Protein AF-A0A350LZV5-F1 (afdb_monomer_lite)

Foldseek 3Di:
DVVVVVVVVVCVVCVVVVPQFAKEFEAEPPDFFWFKDKQNHTDGTPRDIDTHHFDKIKIWTHDPQKDIFIDIDGGHDRHHHHYYYTYIGGDDDDPPPPPPPPDDDDPDDDDDDDDDDDDDDDDDDDDDDDDDDDDDDDDDDDDDDDDDDDDDDDPDDDDPPPPDDPPDDLVVLLVLLVVLLVLLVVLPFDPVLVVLSVVLVVLSVVCVVVVDSVSSVVSNVSSVVSNVVSVVVVVVVVVVVVVVVVVVVVD

Secondary structure (DSSP, 8-state):
-HHHHHHHHHHHHHGGGS--PEEEEEEEES-SSPEEEETTEEEEESSEEEEE-SEEEEEEEE-TTB--EEEEEEE-STT-EEEEEEE--B----------------------PPPPP-PPPP---------PPPPPPPPPPPPP-------------------PPP---HHHHHHHHHHHHHHHHHTT--HHHHHHHHHHHHHHHHHHHHT-HHHHHHHHHHHHHHHHHHHHHHHHHHHHHHHHHHHHHT-

pLDDT: mean 82.36, std 15.15, range [48.28, 98.44]

Sequence (251 aa):
MKMLVFLIKLIIFIIPFLSYAAELYVASYPVIEAKLYINDKPFSETPANFPIKPGKYKLRAEKEGWVSEEKEVVISEEGDCVFVNIPMMMVVYIPQIEKPESKKEAVVVFPIEPPIELSVPEEVEEVEIETEPIPKPEPKEEVPKKEKPELKLKEESKKEIVFEKPVVDISLLILRGEALIEKAEEAGANRYASKRINLAKKLLKKAKKKNSSELALRAIKEAELALDETKEKISRYSSRYIMGIVKTIGK

Radius of gyration: 30.53 Å; chains: 1; bounding box: 56×70×99 Å

Structure (mmCIF, N/CA/C/O backbone):
data_AF-A0A350LZV5-F1
#
_entry.id   AF-A0A350LZV5-F1
#
loop_
_atom_site.group_PDB
_atom_site.id
_atom_site.type_symbol
_atom_site.label_atom_id
_atom_site.label_alt_id
_atom_site.label_comp_id
_atom_site.label_asym_id
_atom_site.label_entity_id
_atom_site.label_seq_id
_atom_site.pdbx_PDB_ins_code
_atom_site.Cartn_x
_atom_site.Cartn_y
_atom_site.Cartn_z
_atom_site.occupancy
_atom_site.B_iso_or_equiv
_atom_site.auth_seq_id
_atom_site.auth_comp_id
_atom_site.auth_asym_id
_atom_site.auth_atom_id
_atom_site.pdbx_PDB_model_num
ATOM 1 N N . MET A 1 1 ? -29.698 20.617 31.252 1.00 79.25 1 MET A N 1
ATOM 2 C CA . MET A 1 1 ? -29.836 19.206 30.809 1.00 79.25 1 MET A CA 1
ATOM 3 C C . MET A 1 1 ? -30.194 19.049 29.326 1.00 79.25 1 MET A C 1
ATOM 5 O O . MET A 1 1 ? -29.475 18.342 28.638 1.00 79.25 1 MET A O 1
ATOM 9 N N . LYS A 1 2 ? -31.226 19.725 28.788 1.00 81.94 2 LYS A N 1
ATOM 10 C CA . LYS A 1 2 ? -31.645 19.587 27.370 1.00 81.94 2 LYS A CA 1
ATOM 11 C C . LYS A 1 2 ? -30.548 19.906 26.333 1.00 81.94 2 LYS A C 1
ATOM 13 O O . LYS A 1 2 ? -30.435 19.196 25.342 1.00 81.94 2 LYS A O 1
ATOM 18 N N . MET A 1 3 ? -29.706 20.911 26.592 1.00 86.19 3 MET A N 1
ATOM 19 C CA . MET A 1 3 ? -28.622 21.309 25.679 1.00 86.19 3 MET A CA 1
ATOM 20 C C . MET A 1 3 ? -27.501 20.251 25.577 1.00 86.19 3 MET A C 1
ATOM 22 O O . MET A 1 3 ? -27.000 19.993 24.491 1.00 86.19 3 MET A O 1
ATOM 26 N N . LEU A 1 4 ? -27.175 19.563 26.679 1.00 81.12 4 LEU A N 1
ATOM 27 C CA . LEU A 1 4 ? -26.172 18.486 26.698 1.00 81.12 4 LEU A CA 1
ATOM 28 C C . LEU A 1 4 ? -26.651 17.250 25.917 1.00 81.12 4 LEU A C 1
ATOM 30 O O . LEU A 1 4 ? -25.894 16.659 25.155 1.00 81.12 4 LEU A O 1
ATOM 34 N N . VAL A 1 5 ? -27.932 16.894 26.060 1.00 88.50 5 VAL A N 1
ATOM 35 C CA . VAL A 1 5 ? -28.550 15.784 25.314 1.00 88.50 5 VAL A CA 1
ATOM 36 C C . VAL A 1 5 ? -28.583 16.080 23.813 1.00 88.50 5 VAL A C 1
ATOM 38 O O . VAL A 1 5 ? -28.379 15.175 23.007 1.00 88.50 5 VAL A O 1
ATOM 41 N N . PHE A 1 6 ? -28.800 17.339 23.426 1.00 92.25 6 PHE A N 1
ATOM 42 C CA . PHE A 1 6 ? -28.736 17.758 22.027 1.00 92.25 6 PHE A CA 1
ATOM 43 C C . PHE A 1 6 ? -27.313 17.648 21.466 1.00 92.25 6 PHE A C 1
ATOM 45 O O . PHE A 1 6 ? -27.131 17.101 20.384 1.00 92.25 6 PHE A O 1
ATOM 52 N N . LEU A 1 7 ? -26.303 18.075 22.230 1.00 88.06 7 LEU A N 1
ATOM 53 C CA . LEU A 1 7 ? -24.900 18.014 21.814 1.00 88.06 7 LEU A CA 1
ATOM 54 C C . LEU A 1 7 ? -24.410 16.566 21.631 1.00 88.06 7 LEU A C 1
ATOM 56 O O . LEU A 1 7 ? -23.761 16.253 20.639 1.00 88.06 7 LEU A O 1
ATOM 60 N N . ILE A 1 8 ? -24.791 15.659 22.537 1.00 89.31 8 ILE A N 1
ATOM 61 C CA . ILE A 1 8 ? -24.480 14.223 22.427 1.00 89.31 8 ILE A CA 1
ATOM 62 C C . ILE A 1 8 ? -25.172 13.602 21.205 1.00 89.31 8 ILE A C 1
ATOM 64 O O . ILE A 1 8 ? -24.545 12.846 20.466 1.00 89.31 8 ILE A O 1
ATOM 68 N N . LYS A 1 9 ? -26.441 13.946 20.942 1.00 85.81 9 LYS A N 1
ATOM 69 C CA . LYS A 1 9 ? -27.153 13.484 19.739 1.00 85.81 9 LYS A CA 1
ATOM 70 C C . LYS A 1 9 ? -26.526 14.020 18.453 1.00 85.81 9 LYS A C 1
ATOM 72 O O . LYS A 1 9 ? -26.449 13.276 17.485 1.00 85.81 9 LYS A O 1
ATOM 77 N N . LEU A 1 10 ? -26.048 15.264 18.454 1.00 87.44 10 LEU A N 1
ATOM 78 C CA . LEU A 1 10 ? -25.358 15.866 17.315 1.00 87.44 10 LEU A CA 1
ATOM 79 C C . LEU A 1 10 ? -24.038 15.138 17.026 1.00 87.44 10 LEU A C 1
ATOM 81 O O . LEU A 1 10 ? -23.774 14.780 15.886 1.00 87.44 10 LEU A O 1
ATOM 85 N N . ILE A 1 11 ? -23.250 14.840 18.061 1.00 81.81 11 ILE A N 1
ATOM 86 C CA . ILE A 1 11 ? -21.990 14.100 17.919 1.00 81.81 11 ILE A CA 1
ATOM 87 C C . ILE A 1 11 ? -22.247 12.676 17.404 1.00 81.81 11 ILE A C 1
ATOM 89 O O . ILE A 1 11 ? -21.621 12.268 16.434 1.00 81.81 11 ILE A O 1
ATOM 93 N N . ILE A 1 12 ? -23.214 11.942 17.969 1.00 82.50 12 ILE A N 1
ATOM 94 C CA . ILE A 1 12 ? -23.585 10.592 17.496 1.00 82.50 12 ILE A CA 1
ATOM 95 C C . ILE A 1 12 ? -24.088 10.614 16.043 1.00 82.50 12 ILE A C 1
ATOM 97 O O . ILE A 1 12 ? -23.859 9.661 15.306 1.00 82.50 12 ILE A O 1
ATOM 101 N N . PHE A 1 13 ? -24.735 11.700 15.615 1.00 78.94 13 PHE A N 1
ATOM 102 C CA . PHE A 1 13 ? -25.208 11.873 14.241 1.00 78.94 13 PHE A CA 1
ATOM 103 C C . PHE A 1 13 ? -24.081 12.224 13.253 1.00 78.94 13 PHE A C 1
ATOM 105 O O . PHE A 1 13 ? -24.164 11.861 12.084 1.00 78.94 13 PHE A O 1
ATOM 112 N N . ILE A 1 14 ? -23.012 12.885 13.714 1.00 71.69 14 ILE A N 1
ATOM 113 C CA . ILE A 1 14 ? -21.858 13.270 12.884 1.00 71.69 14 ILE A CA 1
ATOM 114 C C . ILE A 1 14 ? -20.792 12.158 12.820 1.00 71.69 14 ILE A C 1
ATOM 116 O O . ILE A 1 14 ? -20.141 12.003 11.791 1.00 71.69 14 ILE A O 1
ATOM 120 N N . ILE A 1 15 ? -20.633 11.337 13.868 1.00 66.50 15 ILE A N 1
ATOM 121 C CA . ILE A 1 15 ? -19.659 10.226 13.914 1.00 66.50 15 ILE A CA 1
ATOM 122 C C . ILE A 1 15 ? -19.736 9.256 12.712 1.00 66.50 15 ILE A C 1
ATOM 124 O O . ILE A 1 15 ? -18.674 8.931 12.191 1.00 66.50 15 ILE A O 1
ATOM 128 N N . PRO A 1 16 ? -20.904 8.811 12.201 1.00 57.53 16 PRO A N 1
ATOM 129 C CA . PRO A 1 16 ? -20.942 7.924 11.031 1.00 57.53 16 PRO A CA 1
ATOM 130 C C . PRO A 1 16 ? -20.509 8.610 9.723 1.00 57.53 16 PRO A C 1
ATOM 132 O O . PRO A 1 16 ? -20.242 7.931 8.735 1.00 57.53 16 PRO A O 1
ATOM 135 N N . PHE A 1 17 ? -20.421 9.946 9.707 1.00 54.78 17 PHE A N 1
ATOM 136 C CA . PHE A 1 17 ? -19.867 10.718 8.593 1.00 54.78 17 PHE A CA 1
ATOM 137 C C . PHE A 1 17 ? -18.341 10.872 8.660 1.00 54.78 17 PHE A C 1
ATOM 139 O O . PHE A 1 17 ? -17.733 11.212 7.644 1.00 54.78 17 PHE A O 1
ATOM 146 N N . LEU A 1 18 ? -17.702 10.532 9.790 1.00 57.94 18 LEU A N 1
ATOM 147 C CA . LEU A 1 18 ? -16.283 10.153 9.827 1.00 57.94 18 LEU A CA 1
ATOM 148 C C . LEU A 1 18 ? -16.157 8.739 9.226 1.00 57.94 18 LEU A C 1
ATOM 150 O O . LEU A 1 18 ? -15.865 7.756 9.898 1.00 57.94 18 LEU A O 1
ATOM 154 N N . SER A 1 19 ? -16.503 8.644 7.944 1.00 59.19 19 SER A N 1
ATOM 155 C CA . SER A 1 19 ? -16.588 7.409 7.177 1.00 59.19 19 SER A CA 1
ATOM 156 C C . SER A 1 19 ? -15.191 6.798 7.074 1.00 59.19 19 SER A C 1
ATOM 158 O O . SER A 1 19 ? -14.264 7.438 6.576 1.00 59.19 19 SER A O 1
ATOM 160 N N . TYR A 1 20 ? -15.051 5.571 7.574 1.00 70.69 20 TYR A N 1
ATOM 161 C CA . TYR A 1 20 ? -13.831 4.776 7.509 1.00 70.69 20 TYR A CA 1
ATOM 162 C C . TYR A 1 20 ? -13.551 4.400 6.050 1.00 70.69 20 TYR A C 1
ATOM 164 O O . TYR A 1 20 ? -13.987 3.371 5.541 1.00 70.69 20 TYR A O 1
ATOM 172 N N . ALA A 1 21 ? -12.854 5.273 5.333 1.00 84.19 21 ALA A N 1
ATOM 173 C CA . ALA A 1 21 ? -12.377 4.953 4.001 1.00 84.19 21 ALA A CA 1
ATOM 174 C C . ALA A 1 21 ? -11.255 3.905 4.083 1.00 84.19 21 ALA A C 1
ATOM 176 O O . ALA A 1 21 ? -10.433 3.927 5.000 1.00 84.19 21 ALA A O 1
ATOM 177 N N . ALA A 1 22 ? -11.224 2.987 3.122 1.00 92.06 22 ALA A N 1
ATOM 178 C CA . ALA A 1 22 ? -10.029 2.212 2.824 1.00 92.06 22 ALA A CA 1
ATOM 179 C C . ALA A 1 22 ? -8.977 3.135 2.184 1.00 92.06 22 ALA A C 1
ATOM 181 O O . ALA A 1 22 ? -9.327 4.130 1.553 1.00 92.06 22 ALA A O 1
ATOM 182 N N . GLU A 1 23 ? -7.697 2.815 2.314 1.00 93.38 23 GLU A N 1
ATOM 183 C CA . GLU A 1 23 ? -6.608 3.495 1.612 1.00 93.38 23 GLU A CA 1
ATOM 184 C C . GLU A 1 23 ? -6.219 2.678 0.379 1.00 93.38 23 GLU A C 1
ATOM 186 O O . GLU A 1 23 ? -5.844 1.508 0.489 1.00 93.38 23 GLU A O 1
ATOM 191 N N . LEU A 1 24 ? -6.290 3.286 -0.805 1.00 96.19 24 LEU A N 1
ATOM 192 C CA . LEU A 1 24 ? -5.844 2.666 -2.049 1.00 96.19 24 LEU A CA 1
ATOM 193 C C . LEU A 1 24 ? -4.552 3.332 -2.517 1.00 96.19 24 LEU A C 1
ATOM 195 O O . LEU A 1 24 ? -4.529 4.519 -2.839 1.00 96.19 24 LEU A O 1
ATOM 199 N N . TYR A 1 25 ? -3.490 2.535 -2.591 1.00 96.75 25 TYR A N 1
ATOM 200 C CA . TYR A 1 25 ? -2.212 2.934 -3.160 1.00 96.75 25 TYR A CA 1
ATOM 201 C C . TYR A 1 25 ? -2.053 2.324 -4.550 1.00 96.75 25 TYR A C 1
ATOM 203 O O . TYR A 1 25 ? -2.041 1.098 -4.697 1.00 96.75 25 TYR A O 1
ATOM 211 N N . VAL A 1 26 ? -1.893 3.166 -5.567 1.00 97.56 26 VAL A N 1
ATOM 212 C CA . VAL A 1 26 ? -1.726 2.748 -6.962 1.00 97.56 26 VAL A CA 1
ATOM 213 C C . VAL A 1 26 ? -0.364 3.191 -7.474 1.00 97.56 26 VAL A C 1
ATOM 215 O O . VAL A 1 26 ? -0.022 4.370 -7.422 1.00 97.56 26 VAL A O 1
ATOM 218 N N . ALA A 1 27 ? 0.395 2.246 -8.017 1.00 96.81 27 ALA A N 1
ATOM 219 C CA . ALA A 1 27 ? 1.641 2.499 -8.726 1.00 96.81 27 ALA A CA 1
ATOM 220 C C . ALA A 1 27 ? 1.600 1.882 -10.124 1.00 96.81 27 ALA A C 1
ATOM 222 O O . ALA A 1 27 ? 0.893 0.901 -10.367 1.00 96.81 27 ALA A O 1
ATOM 223 N N . SER A 1 28 ? 2.392 2.449 -11.027 1.00 96.25 28 SER A N 1
ATOM 224 C CA . SER A 1 28 ? 2.695 1.870 -12.333 1.00 96.25 28 SER A CA 1
ATOM 225 C C . SER A 1 28 ? 4.151 1.415 -12.370 1.00 96.25 28 SER A C 1
ATOM 227 O O . SER A 1 28 ? 5.011 1.992 -11.706 1.00 96.25 28 SER A O 1
ATOM 229 N N . TYR A 1 29 ? 4.434 0.363 -13.135 1.00 91.44 29 TYR A N 1
ATOM 230 C CA . TYR A 1 29 ? 5.795 -0.134 -13.334 1.00 91.44 29 TYR A CA 1
ATOM 231 C C . TYR A 1 29 ? 6.008 -0.512 -14.802 1.00 91.44 29 TYR A C 1
ATOM 233 O O . TYR A 1 29 ? 5.150 -1.197 -15.353 1.00 91.44 29 TYR A O 1
ATOM 241 N N . PRO A 1 30 ? 7.128 -0.129 -15.440 1.00 91.06 30 PRO A N 1
ATOM 242 C CA . PRO A 1 30 ? 8.297 0.566 -14.883 1.00 91.06 30 PRO A CA 1
ATOM 243 C C . PRO A 1 30 ? 8.151 2.095 -14.809 1.00 91.06 30 PRO A C 1
ATOM 245 O O . PRO A 1 30 ? 9.119 2.791 -14.518 1.00 91.06 30 PRO A O 1
ATOM 248 N N . VAL A 1 31 ? 6.967 2.631 -15.100 1.00 84.56 31 VAL A N 1
ATOM 249 C CA . VAL A 1 31 ? 6.790 4.065 -15.321 1.00 84.56 31 VAL A CA 1
ATOM 250 C C . VAL A 1 31 ? 6.317 4.808 -14.077 1.00 84.56 31 VAL A C 1
ATOM 252 O O . VAL A 1 31 ? 5.425 4.336 -13.382 1.00 84.56 31 VAL A O 1
ATOM 255 N N . ILE A 1 32 ? 6.849 6.007 -13.852 1.00 84.31 32 ILE A N 1
ATOM 256 C CA . ILE A 1 32 ? 6.350 6.999 -12.887 1.00 84.31 32 ILE A CA 1
ATOM 257 C C . ILE A 1 32 ? 5.563 8.060 -13.680 1.00 84.31 32 ILE A C 1
ATOM 259 O O . ILE A 1 32 ? 5.845 8.243 -14.865 1.00 84.31 32 ILE A O 1
ATOM 263 N N . GLU A 1 33 ? 4.586 8.739 -13.078 1.00 95.38 33 GLU A N 1
ATOM 264 C CA . GLU A 1 33 ? 3.779 9.814 -13.688 1.00 95.38 33 GLU A CA 1
ATOM 265 C C . GLU A 1 33 ? 2.921 9.330 -14.871 1.00 95.38 33 GLU A C 1
ATOM 267 O O . GLU A 1 33 ? 2.958 9.890 -15.970 1.00 95.38 33 GLU A O 1
ATOM 272 N N . ALA A 1 34 ? 2.204 8.216 -14.699 1.00 97.38 34 ALA A N 1
ATOM 273 C CA . ALA A 1 34 ? 1.161 7.801 -15.638 1.00 97.38 34 ALA A CA 1
ATOM 274 C C . ALA A 1 34 ? -0.186 8.393 -15.201 1.00 97.38 34 ALA A C 1
ATOM 276 O O . ALA A 1 34 ? -0.500 8.394 -14.009 1.00 97.38 34 ALA A O 1
ATOM 277 N N . LYS A 1 35 ? -1.001 8.859 -16.152 1.00 98.38 35 LYS A N 1
ATOM 278 C CA . LYS A 1 35 ? -2.354 9.367 -15.888 1.00 98.38 35 LYS A CA 1
ATOM 279 C C . LYS A 1 35 ? -3.226 8.220 -15.386 1.00 98.38 35 LYS A C 1
ATOM 281 O O . LYS A 1 35 ? -3.393 7.216 -16.075 1.00 98.38 35 LYS A O 1
ATOM 286 N N . LEU A 1 36 ? -3.769 8.371 -14.185 1.00 98.25 36 LEU A N 1
ATOM 287 C CA . LEU A 1 36 ? -4.612 7.397 -13.508 1.00 98.25 36 LEU A CA 1
ATOM 288 C C . LEU A 1 36 ? -6.086 7.774 -13.661 1.00 98.25 36 LEU A C 1
ATOM 290 O O . LEU A 1 36 ? -6.511 8.879 -13.313 1.00 98.25 36 LEU A O 1
ATOM 294 N N . TYR A 1 37 ? -6.874 6.806 -14.111 1.00 98.38 37 TYR A N 1
ATOM 295 C CA . TYR A 1 37 ? -8.321 6.890 -14.231 1.00 98.38 37 TYR A CA 1
ATOM 296 C C . TYR A 1 37 ? -8.977 5.870 -13.301 1.00 98.38 37 TYR A C 1
ATOM 298 O O . TYR A 1 37 ? -8.520 4.730 -13.190 1.00 98.38 37 TYR A O 1
ATOM 306 N N . ILE A 1 38 ? -10.076 6.268 -12.659 1.00 98.12 38 ILE A N 1
ATOM 307 C CA . ILE A 1 38 ? -10.890 5.409 -11.791 1.00 98.12 38 ILE A CA 1
ATOM 308 C C . ILE A 1 38 ? -12.315 5.420 -12.322 1.00 98.12 38 ILE A C 1
ATOM 310 O O . ILE A 1 38 ? -12.951 6.472 -12.381 1.00 98.12 38 ILE A O 1
ATOM 314 N N . ASN A 1 39 ? -12.828 4.248 -12.694 1.00 98.00 39 ASN A N 1
ATOM 315 C CA . ASN A 1 39 ? -14.137 4.095 -13.330 1.00 98.00 39 ASN A CA 1
ATOM 316 C C . ASN A 1 39 ? -14.287 5.045 -14.533 1.00 98.00 39 ASN A C 1
ATOM 318 O O . ASN A 1 39 ? -15.247 5.811 -14.618 1.00 98.00 39 ASN A O 1
ATOM 322 N N . ASP A 1 40 ? -13.274 5.030 -15.408 1.00 97.94 40 ASP A N 1
ATOM 323 C CA . ASP A 1 40 ? -13.159 5.843 -16.628 1.00 97.94 40 ASP A CA 1
ATOM 324 C C . ASP A 1 40 ? -13.117 7.371 -16.409 1.00 97.94 40 ASP A C 1
ATOM 326 O O . ASP A 1 40 ? -13.124 8.134 -17.374 1.00 97.94 40 ASP A O 1
ATOM 330 N N . LYS A 1 41 ? -13.024 7.843 -15.158 1.00 97.94 41 LYS A N 1
ATOM 331 C CA . LYS A 1 41 ? -12.857 9.266 -14.832 1.00 97.94 41 LYS A CA 1
ATOM 332 C C . LYS A 1 41 ? -11.395 9.586 -14.527 1.00 97.94 41 LYS A C 1
ATOM 334 O O . LYS A 1 41 ? -10.789 8.841 -13.754 1.00 97.94 41 LYS A O 1
ATOM 339 N N . PRO A 1 42 ? -10.834 10.679 -15.077 1.00 97.88 42 PRO A N 1
ATOM 340 C CA . PRO A 1 42 ? -9.482 11.107 -14.734 1.00 97.88 42 PRO A CA 1
ATOM 341 C C . PRO A 1 42 ? -9.417 11.443 -13.241 1.00 97.88 42 PRO A C 1
ATOM 343 O O . PRO A 1 42 ? -10.325 12.088 -12.714 1.00 97.88 42 PRO A O 1
ATOM 346 N N . PHE A 1 43 ? -8.372 10.973 -12.562 1.00 97.12 43 PHE A N 1
ATOM 347 C CA . PHE A 1 43 ? -8.230 11.129 -11.116 1.00 97.12 43 PHE A CA 1
ATOM 348 C C . PHE A 1 43 ? -6.930 11.842 -10.727 1.00 97.12 43 PHE A C 1
ATOM 350 O O . PHE A 1 43 ? -6.984 12.939 -10.178 1.00 97.12 43 PHE A O 1
ATOM 357 N N . SER A 1 44 ? -5.771 11.238 -11.000 1.00 97.62 44 SER A N 1
ATOM 358 C CA . SER A 1 44 ? -4.453 11.780 -10.631 1.00 97.62 44 SER A CA 1
ATOM 359 C C . SER A 1 44 ? -3.353 11.177 -11.507 1.00 97.62 44 SER A C 1
ATOM 361 O O . SER A 1 44 ? -3.649 10.541 -12.512 1.00 97.62 44 SER A O 1
ATOM 363 N N . GLU A 1 45 ? -2.088 11.333 -11.125 1.00 98.06 45 GLU A N 1
ATOM 364 C CA . GLU A 1 45 ? -0.957 10.619 -11.725 1.00 98.06 45 GLU A CA 1
ATOM 365 C C . GLU A 1 45 ? -0.383 9.591 -10.738 1.00 98.06 45 GLU A C 1
ATOM 367 O O . GLU A 1 45 ? -0.586 9.712 -9.528 1.00 98.06 45 GLU A O 1
ATOM 372 N N . THR A 1 46 ? 0.287 8.550 -11.235 1.00 97.00 46 THR A N 1
ATOM 373 C CA . THR A 1 46 ? 0.959 7.536 -10.407 1.00 97.00 46 THR A CA 1
ATOM 374 C C . THR A 1 46 ? 2.367 7.984 -9.971 1.00 97.00 46 THR A C 1
ATOM 376 O O . THR A 1 46 ? 3.075 8.615 -10.751 1.00 97.00 46 THR A O 1
ATOM 379 N N . PRO A 1 47 ? 2.852 7.595 -8.775 1.00 97.56 47 PRO A N 1
ATOM 380 C CA . PRO A 1 47 ? 2.136 6.875 -7.726 1.00 97.56 47 PRO A CA 1
ATOM 381 C C . PRO A 1 47 ? 1.099 7.761 -7.021 1.00 97.56 47 PRO A C 1
ATOM 383 O O . PRO A 1 47 ? 1.357 8.924 -6.728 1.00 97.56 47 PRO A O 1
ATOM 386 N N . ALA A 1 48 ? -0.056 7.181 -6.695 1.00 96.19 48 ALA A N 1
ATOM 387 C CA . ALA A 1 48 ? -1.157 7.866 -6.023 1.00 96.19 48 ALA A CA 1
ATOM 388 C C . ALA A 1 48 ? -1.577 7.118 -4.754 1.00 96.19 48 ALA A C 1
ATOM 390 O O . ALA A 1 48 ? -1.632 5.888 -4.747 1.00 96.19 48 ALA A O 1
ATOM 391 N N . ASN A 1 49 ? -1.917 7.862 -3.699 1.00 95.56 49 ASN A N 1
ATOM 392 C CA . ASN A 1 49 ? -2.511 7.332 -2.473 1.00 95.56 49 ASN A CA 1
ATOM 393 C C . ASN A 1 49 ? -3.740 8.162 -2.102 1.00 95.56 49 ASN A C 1
ATOM 395 O O . ASN A 1 49 ? -3.634 9.385 -1.992 1.00 95.56 49 ASN A O 1
ATOM 399 N N . PHE A 1 50 ? -4.893 7.522 -1.918 1.00 94.25 50 PHE A N 1
ATOM 400 C CA . PHE A 1 50 ? -6.128 8.226 -1.587 1.00 94.25 50 PHE A CA 1
ATOM 401 C C . PHE A 1 50 ? -7.138 7.341 -0.840 1.00 94.25 50 PHE A C 1
ATOM 403 O O . PHE A 1 50 ? -7.174 6.121 -1.036 1.00 94.25 50 PHE A O 1
ATOM 410 N N . PRO A 1 51 ? -7.987 7.953 0.009 1.00 94.06 51 PRO A N 1
ATOM 411 C CA . PRO A 1 51 ? -9.083 7.261 0.668 1.00 94.06 51 PRO A CA 1
ATOM 412 C C . PRO A 1 51 ? -10.197 6.914 -0.330 1.00 94.06 51 PRO A C 1
ATOM 414 O O . PRO A 1 51 ? -10.602 7.743 -1.147 1.00 94.06 51 PRO A O 1
ATOM 417 N N . ILE A 1 52 ? -10.738 5.703 -0.242 1.00 94.94 52 ILE A N 1
ATOM 418 C CA . ILE A 1 52 ? -11.790 5.189 -1.117 1.00 94.94 52 ILE A CA 1
ATOM 419 C C . ILE A 1 52 ? -12.770 4.309 -0.329 1.00 94.94 52 ILE A C 1
ATOM 421 O O . ILE A 1 52 ? -12.406 3.642 0.637 1.00 94.94 52 ILE A O 1
ATOM 425 N N . LYS A 1 53 ? -14.049 4.311 -0.709 1.00 94.25 53 LYS A N 1
ATOM 426 C CA . LYS A 1 53 ? -15.055 3.454 -0.061 1.00 94.25 53 LYS A CA 1
ATOM 427 C C . LYS A 1 53 ? -14.910 1.998 -0.524 1.00 94.25 53 LYS A C 1
ATOM 429 O O . LYS A 1 53 ? -14.507 1.790 -1.671 1.00 94.25 53 LYS A O 1
ATOM 434 N N . PRO A 1 54 ? -15.299 0.999 0.287 1.00 95.50 54 PRO A N 1
ATOM 435 C CA . PRO A 1 54 ? -15.409 -0.381 -0.178 1.00 95.50 54 PRO A CA 1
ATOM 436 C C . PRO A 1 54 ? -16.276 -0.485 -1.439 1.00 95.50 54 PRO A C 1
ATOM 438 O O . PRO A 1 54 ? -17.282 0.216 -1.579 1.00 95.50 54 PRO A O 1
ATOM 441 N N . GLY A 1 55 ? -15.869 -1.326 -2.385 1.00 96.81 55 GLY A N 1
ATOM 442 C CA . GLY A 1 55 ? -16.501 -1.416 -3.697 1.00 96.81 55 GLY A CA 1
ATOM 443 C C . GLY A 1 55 ? -15.609 -2.037 -4.769 1.00 96.81 55 GLY A C 1
ATOM 444 O O . GLY A 1 55 ? -14.467 -2.421 -4.517 1.00 96.81 55 GLY A O 1
ATOM 445 N N . LYS A 1 56 ? -16.153 -2.145 -5.984 1.00 98.12 56 LYS A N 1
ATOM 446 C CA . LYS A 1 56 ? -15.417 -2.580 -7.177 1.00 98.12 56 LYS A CA 1
ATOM 447 C C . LYS A 1 56 ? -15.012 -1.362 -7.995 1.00 98.12 56 LYS A C 1
ATOM 449 O O . LYS A 1 56 ? -15.856 -0.515 -8.283 1.00 98.12 56 LYS A O 1
ATOM 454 N N . TYR A 1 57 ? -13.746 -1.308 -8.384 1.00 98.06 57 TYR A N 1
ATOM 455 C CA . TYR A 1 57 ? -13.171 -0.198 -9.129 1.00 98.06 57 TYR A CA 1
ATOM 456 C C . TYR A 1 57 ? -12.420 -0.707 -10.347 1.00 98.06 57 TYR A C 1
ATOM 458 O O . TYR A 1 57 ? -11.675 -1.684 -10.270 1.00 98.06 57 TYR A O 1
ATOM 466 N N . LYS A 1 58 ? -12.600 -0.007 -11.463 1.00 98.44 58 LYS A N 1
ATOM 467 C CA . LYS A 1 58 ? -11.811 -0.174 -12.677 1.00 98.44 58 LYS A CA 1
ATOM 468 C C . LYS A 1 58 ? -10.726 0.899 -12.686 1.00 98.44 58 LYS A C 1
ATOM 470 O O . LYS A 1 58 ? -11.041 2.084 -12.776 1.00 98.44 58 LYS A O 1
ATOM 475 N N . LEU A 1 59 ? -9.469 0.494 -12.563 1.00 98.38 59 LEU A N 1
ATOM 476 C CA . LEU A 1 59 ? -8.313 1.381 -12.649 1.00 98.38 59 LEU A CA 1
ATOM 477 C C . LEU A 1 59 ? -7.740 1.314 -14.063 1.00 98.38 59 LEU A C 1
ATOM 479 O O . LEU A 1 59 ? -7.598 0.221 -14.603 1.00 98.38 59 LEU A O 1
ATOM 483 N N . ARG A 1 60 ? -7.385 2.456 -14.649 1.00 98.31 60 ARG A N 1
ATOM 484 C CA . ARG A 1 60 ? -6.685 2.520 -15.937 1.00 98.31 60 ARG A CA 1
ATOM 485 C C . ARG A 1 60 ? -5.506 3.475 -15.845 1.00 98.31 60 ARG A C 1
ATOM 487 O O . ARG A 1 60 ? -5.660 4.567 -15.305 1.00 98.31 60 ARG A O 1
ATOM 494 N N . ALA A 1 61 ? -4.349 3.058 -16.347 1.00 98.31 61 ALA A N 1
ATOM 495 C CA . ALA A 1 61 ? -3.153 3.890 -16.429 1.00 98.31 61 ALA A CA 1
ATOM 496 C C . ALA A 1 61 ? -2.811 4.180 -17.894 1.00 98.31 61 ALA A C 1
ATOM 498 O O . ALA A 1 61 ? -2.765 3.264 -18.716 1.00 98.31 61 ALA A O 1
ATOM 499 N N . GLU A 1 62 ? -2.551 5.446 -18.210 1.00 97.94 62 GLU A N 1
ATOM 500 C CA . GLU A 1 62 ? -2.193 5.903 -19.553 1.00 97.94 62 GLU A CA 1
ATOM 501 C C . GLU A 1 62 ? -0.931 6.768 -19.515 1.00 97.94 62 GLU A C 1
ATOM 503 O O . GLU A 1 62 ? -0.773 7.631 -18.649 1.00 97.94 62 GLU A O 1
ATOM 508 N N . LYS A 1 63 ? -0.032 6.567 -20.480 1.00 96.94 63 LYS A N 1
ATOM 509 C CA . LYS A 1 63 ? 1.113 7.450 -20.702 1.00 96.94 63 LYS A CA 1
ATOM 510 C C . LYS A 1 63 ? 1.550 7.395 -22.160 1.00 96.94 63 LYS A C 1
ATOM 512 O O . LYS A 1 63 ? 1.503 6.340 -22.785 1.00 96.94 63 LYS A O 1
ATOM 517 N N . GLU A 1 64 ? 1.992 8.527 -22.688 1.00 95.12 64 GLU A N 1
ATOM 518 C CA . GLU A 1 64 ? 2.487 8.634 -24.059 1.00 95.12 64 GLU A CA 1
ATOM 519 C C . GLU A 1 64 ? 3.695 7.716 -24.305 1.00 95.12 64 GLU A C 1
ATOM 521 O O . GLU A 1 64 ? 4.621 7.667 -23.497 1.00 95.12 64 GLU A O 1
ATOM 526 N N . GLY A 1 65 ? 3.669 6.969 -25.413 1.00 93.19 65 GLY A N 1
ATOM 527 C CA . GLY A 1 65 ? 4.682 5.955 -25.735 1.00 93.19 65 GLY A CA 1
ATOM 528 C C . GLY A 1 65 ? 4.504 4.617 -25.003 1.00 93.19 65 GLY A C 1
ATOM 529 O O . GLY A 1 65 ? 5.327 3.714 -25.169 1.00 93.19 65 GLY A O 1
ATOM 530 N N . TRP A 1 66 ? 3.435 4.456 -24.218 1.00 95.56 66 TRP A N 1
ATOM 531 C CA . TRP A 1 66 ? 3.114 3.228 -23.488 1.00 95.56 66 TRP A CA 1
ATOM 532 C C . TRP A 1 66 ? 1.724 2.711 -23.856 1.00 95.56 66 TRP A C 1
ATOM 534 O O . TRP A 1 66 ? 0.821 3.472 -24.197 1.00 95.56 66 TRP A O 1
ATOM 544 N N . VAL A 1 67 ? 1.553 1.395 -23.773 1.00 95.56 67 VAL A N 1
ATOM 545 C CA . VAL A 1 67 ? 0.253 0.739 -23.901 1.00 95.56 67 VAL A CA 1
ATOM 546 C C . VAL A 1 67 ? -0.574 1.070 -22.660 1.00 95.56 67 VAL A C 1
ATOM 548 O O . VAL A 1 67 ? -0.093 0.938 -21.533 1.00 95.56 67 VAL A O 1
ATOM 551 N N . SER A 1 68 ? -1.813 1.518 -22.868 1.00 96.94 68 SER A N 1
ATOM 552 C CA . SER A 1 68 ? -2.773 1.739 -21.787 1.00 96.94 68 SER A CA 1
ATOM 553 C C . SER A 1 68 ? -3.166 0.412 -21.148 1.00 96.94 68 SER A C 1
ATOM 555 O O . SER A 1 68 ? -3.532 -0.523 -21.860 1.00 96.94 68 SER A O 1
ATOM 557 N N . GLU A 1 69 ? -3.156 0.348 -19.822 1.00 97.94 69 GLU A N 1
ATOM 558 C CA . GLU A 1 69 ? -3.413 -0.887 -19.078 1.00 97.94 69 GLU A CA 1
ATOM 559 C C . GLU A 1 69 ? -4.565 -0.691 -18.092 1.00 97.94 69 GLU A C 1
ATOM 561 O O . GLU A 1 69 ? -4.660 0.340 -17.420 1.00 97.94 69 GLU A O 1
ATOM 566 N N . GLU A 1 70 ? -5.452 -1.685 -18.016 1.00 97.75 70 GLU A N 1
ATOM 567 C CA . GLU A 1 70 ? -6.646 -1.679 -17.166 1.00 97.75 70 GLU A CA 1
ATOM 568 C C . GLU A 1 70 ? -6.578 -2.793 -16.114 1.00 97.75 70 GLU A C 1
ATOM 570 O O . GLU A 1 70 ? -6.129 -3.909 -16.377 1.00 97.75 70 GLU A O 1
ATOM 575 N N . LYS A 1 71 ? -7.050 -2.504 -14.898 1.00 97.88 71 LYS A N 1
ATOM 576 C CA . LYS A 1 71 ? -7.073 -3.459 -13.790 1.00 97.88 71 LYS A CA 1
ATOM 577 C C . LYS A 1 71 ? -8.300 -3.269 -12.912 1.00 97.88 71 LYS A C 1
ATOM 579 O O . LYS A 1 71 ? -8.555 -2.178 -12.406 1.00 97.88 71 LYS A O 1
ATOM 584 N N . GLU A 1 72 ? -9.028 -4.352 -12.677 1.00 98.19 72 GLU A N 1
ATOM 585 C CA . GLU A 1 72 ? -10.134 -4.367 -11.721 1.00 98.19 72 GLU A CA 1
ATOM 586 C C . GLU A 1 72 ? -9.633 -4.659 -10.304 1.00 98.19 72 GLU A C 1
ATOM 588 O O . GLU A 1 72 ? -8.805 -5.547 -10.081 1.00 98.19 72 GLU A O 1
ATOM 593 N N . VAL A 1 73 ? -10.144 -3.905 -9.333 1.00 97.88 73 VAL A N 1
ATOM 594 C CA . VAL A 1 73 ? -9.790 -4.021 -7.917 1.00 97.88 73 VAL A CA 1
ATOM 595 C C . VAL A 1 73 ? -11.063 -4.055 -7.086 1.00 97.88 73 VAL A C 1
ATOM 597 O O . VAL A 1 73 ? -11.986 -3.268 -7.299 1.00 97.88 73 VAL A O 1
ATOM 600 N N . VAL A 1 74 ? -11.112 -4.977 -6.127 1.00 97.75 74 VAL A N 1
ATOM 601 C CA . VAL A 1 74 ? -12.227 -5.122 -5.187 1.00 97.75 74 VAL A CA 1
ATOM 602 C C . VAL A 1 74 ? -11.727 -4.782 -3.792 1.00 97.75 74 VAL A C 1
ATOM 604 O O . VAL A 1 74 ? -10.791 -5.407 -3.300 1.00 97.75 74 VAL A O 1
ATOM 607 N N . ILE A 1 75 ? -12.357 -3.794 -3.168 1.00 96.81 75 ILE A N 1
ATOM 608 C CA . ILE A 1 75 ? -12.077 -3.349 -1.804 1.00 96.81 75 ILE A CA 1
ATOM 609 C C . ILE A 1 75 ? -13.224 -3.851 -0.940 1.00 96.81 75 ILE A C 1
ATOM 611 O O . ILE A 1 75 ? -14.374 -3.466 -1.169 1.00 96.81 75 ILE A O 1
ATOM 615 N N . SER A 1 76 ? -12.919 -4.761 -0.019 1.00 92.94 76 SER A N 1
ATOM 616 C CA . SER A 1 76 ? -13.944 -5.523 0.700 1.00 92.94 76 SER A CA 1
ATOM 617 C C . SER A 1 76 ? -14.366 -4.835 1.990 1.00 92.94 76 SER A C 1
ATOM 619 O O . SER A 1 76 ? -15.561 -4.789 2.276 1.00 92.94 76 SER A O 1
ATOM 621 N N . GLU A 1 77 ? -13.413 -4.281 2.744 1.00 91.31 77 GLU A N 1
ATOM 622 C CA . GLU A 1 77 ? -13.667 -3.760 4.085 1.00 91.31 77 GLU A CA 1
ATOM 623 C C . GLU A 1 77 ? -13.211 -2.303 4.244 1.00 91.31 77 GLU A C 1
ATOM 625 O O . GLU A 1 77 ? -12.345 -1.789 3.532 1.00 91.31 77 GLU A O 1
ATOM 630 N N . GLU A 1 78 ? -13.855 -1.605 5.178 1.00 89.88 78 GLU A N 1
ATOM 631 C CA . GLU A 1 78 ? -13.475 -0.255 5.587 1.00 89.88 78 GLU A CA 1
ATOM 632 C C . GLU A 1 78 ? -12.138 -0.284 6.345 1.00 89.88 78 GLU A C 1
ATOM 634 O O . GLU A 1 78 ? -11.908 -1.149 7.189 1.00 89.88 78 GLU A O 1
ATOM 639 N N . GLY A 1 79 ? -11.246 0.672 6.065 1.00 85.44 79 GLY A N 1
ATOM 640 C CA . GLY A 1 79 ? -9.913 0.724 6.678 1.00 85.44 79 GLY A CA 1
ATOM 641 C C . GLY A 1 79 ? -8.885 -0.260 6.098 1.00 85.44 79 GLY A C 1
ATOM 642 O O . GLY A 1 79 ? -7.757 -0.311 6.598 1.00 85.44 79 GLY A O 1
ATOM 643 N N . ASP A 1 80 ? -9.233 -1.008 5.046 1.00 87.12 80 ASP A N 1
ATOM 644 C CA . ASP A 1 80 ? -8.270 -1.797 4.276 1.00 87.12 80 ASP A CA 1
ATOM 645 C C . ASP A 1 80 ? -7.208 -0.890 3.641 1.00 87.12 80 ASP A C 1
ATOM 647 O O . ASP A 1 80 ? -7.521 0.174 3.114 1.00 87.12 80 ASP A O 1
ATOM 651 N N . CYS A 1 81 ? -5.948 -1.326 3.639 1.00 87.19 81 CYS A N 1
ATOM 652 C CA . CYS A 1 81 ? -4.890 -0.700 2.845 1.00 87.19 81 CYS A CA 1
ATOM 653 C C . CYS A 1 81 ? -4.594 -1.610 1.647 1.00 87.19 81 CYS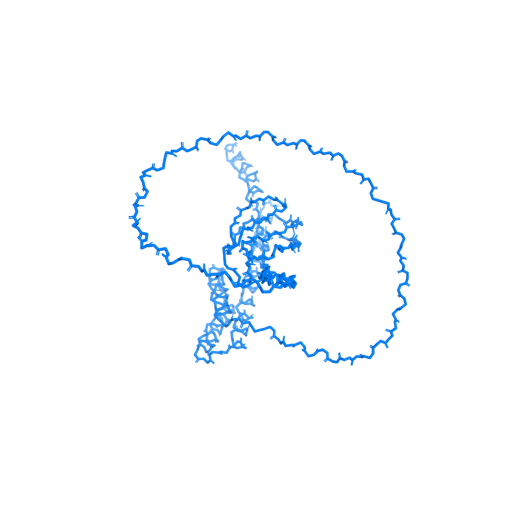 A C 1
ATOM 655 O O . CYS A 1 81 ? -3.987 -2.672 1.811 1.00 87.19 81 CYS A O 1
ATOM 657 N N . VAL A 1 82 ? -5.006 -1.208 0.446 1.00 94.88 82 VAL A N 1
ATOM 658 C CA . VAL A 1 82 ? -4.841 -2.005 -0.776 1.00 94.88 82 VAL A CA 1
ATOM 659 C C . VAL A 1 82 ? -3.729 -1.412 -1.631 1.00 94.88 82 VAL A C 1
ATOM 661 O O . VAL A 1 82 ? -3.771 -0.243 -2.000 1.00 94.88 82 VAL A O 1
ATOM 664 N N . PHE A 1 83 ? -2.732 -2.230 -1.970 1.00 95.62 83 PHE A N 1
ATOM 665 C CA . PHE A 1 83 ? -1.642 -1.847 -2.866 1.00 95.62 83 PHE A CA 1
ATOM 666 C C . PHE A 1 83 ? -1.837 -2.480 -4.241 1.00 95.62 83 PHE A C 1
ATOM 668 O O . PHE A 1 83 ? -1.913 -3.706 -4.370 1.00 95.62 83 PHE A O 1
ATOM 675 N N . VAL A 1 84 ? -1.865 -1.652 -5.279 1.00 97.25 84 VAL A N 1
ATOM 676 C CA . VAL A 1 84 ? -2.095 -2.080 -6.655 1.00 97.25 84 VAL A CA 1
ATOM 677 C C . VAL A 1 84 ? -0.953 -1.607 -7.536 1.00 97.25 84 VAL A C 1
ATOM 679 O O . VAL A 1 84 ? -0.728 -0.414 -7.695 1.00 97.25 84 VAL A O 1
ATOM 682 N N . ASN A 1 85 ? -0.263 -2.564 -8.152 1.00 96.94 85 ASN A N 1
ATOM 683 C CA . ASN A 1 85 ? 0.696 -2.293 -9.216 1.00 96.94 85 ASN A CA 1
ATOM 684 C C . ASN A 1 85 ? 0.062 -2.570 -10.588 1.00 96.94 85 ASN A C 1
ATOM 686 O O . ASN A 1 85 ? -0.504 -3.657 -10.786 1.00 96.94 85 ASN A O 1
ATOM 690 N N . ILE A 1 86 ? 0.160 -1.606 -11.503 1.00 97.19 86 ILE A N 1
ATOM 691 C CA . ILE A 1 86 ? -0.276 -1.702 -12.900 1.00 97.19 86 ILE A CA 1
ATOM 692 C C . ILE A 1 86 ? 0.987 -1.833 -13.772 1.00 97.19 86 ILE A C 1
ATOM 694 O O . ILE A 1 86 ? 1.720 -0.853 -13.930 1.00 97.19 86 ILE A O 1
ATOM 698 N N . PRO A 1 87 ? 1.300 -3.035 -14.292 1.00 95.25 87 PRO A N 1
ATOM 699 C CA . PRO A 1 87 ? 2.423 -3.197 -15.208 1.00 95.25 87 PRO A CA 1
ATOM 700 C C . PRO A 1 87 ? 2.090 -2.508 -16.534 1.00 95.25 87 PRO A C 1
ATOM 702 O O . PRO A 1 87 ? 1.014 -2.733 -17.067 1.00 95.25 87 PRO A O 1
ATOM 705 N N . MET A 1 88 ? 2.996 -1.682 -17.051 1.00 95.44 88 MET A N 1
ATOM 706 C CA . MET A 1 88 ? 2.857 -0.987 -18.331 1.00 95.44 88 MET A CA 1
ATOM 707 C C . MET A 1 88 ? 3.913 -1.481 -19.318 1.00 95.44 88 MET A C 1
ATOM 709 O O . MET A 1 88 ? 5.070 -1.692 -18.949 1.00 95.44 88 MET A O 1
ATOM 713 N N . MET A 1 89 ? 3.522 -1.630 -20.583 1.00 93.56 89 MET A N 1
ATOM 714 C CA . MET A 1 89 ? 4.420 -2.023 -21.671 1.00 93.56 89 MET A CA 1
ATOM 715 C C . MET A 1 89 ? 4.690 -0.837 -22.594 1.00 93.56 89 MET A C 1
ATOM 717 O O . MET A 1 89 ? 3.777 -0.095 -22.943 1.00 93.56 89 MET A O 1
ATOM 721 N N . MET A 1 90 ? 5.947 -0.644 -22.985 1.00 92.19 90 MET A N 1
ATOM 722 C CA . MET A 1 90 ? 6.325 0.410 -23.924 1.00 92.19 90 MET A CA 1
ATOM 723 C C . MET A 1 90 ? 5.924 0.011 -25.347 1.00 92.19 90 MET A C 1
ATOM 725 O O . MET A 1 90 ? 6.125 -1.137 -25.750 1.00 92.19 90 MET A O 1
ATOM 729 N N . VAL A 1 91 ? 5.397 0.955 -26.125 1.00 90.56 91 VAL A N 1
ATOM 730 C CA . VAL A 1 91 ? 5.148 0.744 -27.554 1.00 90.56 91 VAL A CA 1
ATOM 731 C C . VAL A 1 91 ? 6.455 0.987 -28.300 1.00 90.56 91 VAL A C 1
ATOM 733 O O . VAL A 1 91 ? 6.890 2.125 -28.457 1.00 90.56 91 VAL A O 1
ATOM 736 N N . VAL A 1 92 ? 7.101 -0.081 -28.767 1.00 90.62 92 VAL A N 1
ATOM 737 C CA . VAL A 1 92 ? 8.265 0.039 -29.655 1.00 90.62 92 VAL A CA 1
ATOM 738 C C . VAL A 1 92 ? 7.754 0.204 -31.083 1.00 90.62 92 VAL A C 1
ATOM 740 O O . VAL A 1 92 ? 7.301 -0.760 -31.701 1.00 90.62 92 VAL A O 1
ATOM 743 N N . TYR A 1 93 ? 7.805 1.430 -31.609 1.00 84.88 93 TYR A N 1
ATOM 744 C CA . TYR A 1 93 ? 7.502 1.680 -33.016 1.00 84.88 93 TYR A CA 1
ATOM 745 C C . TYR A 1 93 ? 8.637 1.130 -33.880 1.00 84.88 93 TYR A C 1
ATOM 747 O O . TYR A 1 93 ? 9.734 1.687 -33.921 1.00 84.88 93 TYR A O 1
ATOM 755 N N . ILE A 1 94 ? 8.374 0.020 -34.565 1.00 82.12 94 ILE A N 1
ATOM 756 C CA . ILE A 1 94 ? 9.238 -0.446 -35.645 1.00 82.12 94 ILE A CA 1
ATOM 757 C C . ILE A 1 94 ? 8.748 0.289 -36.893 1.00 82.12 94 ILE A C 1
ATOM 759 O O . ILE A 1 94 ? 7.633 -0.004 -37.337 1.00 82.12 94 ILE A O 1
ATOM 763 N N . PRO A 1 95 ? 9.516 1.247 -37.449 1.00 80.75 95 PRO A N 1
ATOM 764 C CA . PRO A 1 95 ? 9.131 1.868 -38.703 1.00 80.75 95 PRO A CA 1
ATOM 765 C C . PRO A 1 95 ? 8.944 0.752 -39.723 1.00 80.75 95 PRO A C 1
ATOM 767 O O . PRO A 1 95 ? 9.842 -0.073 -39.919 1.00 80.75 95 PRO A O 1
ATOM 770 N N . GLN A 1 96 ? 7.762 0.686 -40.336 1.00 77.94 96 GLN A N 1
ATOM 771 C CA . GLN A 1 96 ? 7.596 -0.189 -41.481 1.00 77.94 96 GLN A CA 1
ATOM 772 C C . GLN A 1 96 ? 8.545 0.346 -42.542 1.00 77.94 96 GLN A C 1
ATOM 774 O O . GLN A 1 96 ? 8.348 1.441 -43.063 1.00 77.94 96 GLN A O 1
ATOM 779 N N . ILE A 1 97 ? 9.632 -0.389 -42.788 1.00 79.19 97 ILE A N 1
ATOM 780 C CA . ILE A 1 97 ? 10.479 -0.143 -43.944 1.00 79.19 97 ILE A CA 1
ATOM 781 C C . ILE A 1 97 ? 9.558 -0.443 -45.113 1.00 79.19 97 ILE A C 1
ATOM 783 O O . ILE A 1 97 ? 9.343 -1.611 -45.448 1.00 79.19 97 ILE A O 1
ATOM 787 N N . GLU A 1 98 ? 8.938 0.603 -45.659 1.00 79.44 98 GLU A N 1
ATOM 788 C CA . GLU A 1 98 ? 8.258 0.519 -46.935 1.00 79.44 98 GLU A CA 1
ATOM 789 C C . GLU A 1 98 ? 9.275 -0.102 -47.872 1.00 79.44 98 GLU A C 1
ATOM 791 O O . GLU A 1 98 ? 10.343 0.458 -48.133 1.00 79.44 98 GLU A O 1
ATOM 796 N N . LYS A 1 99 ? 9.002 -1.357 -48.238 1.00 77.38 99 LYS A N 1
ATOM 797 C CA . LYS A 1 99 ? 9.835 -2.130 -49.141 1.00 77.38 99 LYS A CA 1
ATOM 798 C C . LYS A 1 99 ? 10.070 -1.204 -50.325 1.00 77.38 99 LYS A C 1
ATOM 800 O O . LYS A 1 99 ? 9.069 -0.854 -50.948 1.00 77.38 99 LYS A O 1
ATOM 805 N N . PRO A 1 100 ? 11.314 -0.762 -50.595 1.00 70.62 100 PRO A N 1
ATOM 806 C CA . PRO A 1 100 ? 11.546 0.206 -51.646 1.00 70.62 100 PRO A CA 1
ATOM 807 C C . PRO A 1 100 ? 10.975 -0.415 -52.911 1.00 70.62 100 PRO A C 1
ATOM 809 O O . PRO A 1 100 ? 11.471 -1.443 -53.384 1.00 70.62 100 PRO A O 1
ATOM 812 N N . GLU A 1 101 ? 9.860 0.136 -53.396 1.00 72.94 101 GLU A N 1
ATOM 813 C CA . GLU A 1 101 ? 9.355 -0.224 -54.705 1.00 72.94 101 GLU A CA 1
ATOM 814 C C . GLU A 1 101 ? 10.529 0.001 -55.637 1.00 72.94 101 GLU A C 1
ATOM 816 O O . GLU A 1 101 ? 11.160 1.057 -55.593 1.00 72.94 101 GLU A O 1
ATOM 821 N N . SER A 1 102 ? 10.891 -1.037 -56.386 1.00 67.69 102 SER A N 1
ATOM 822 C CA . SER A 1 102 ? 12.074 -1.076 -57.231 1.00 67.69 102 SER A CA 1
ATOM 823 C C . SER A 1 102 ? 11.971 -0.009 -58.325 1.00 67.69 102 SER A C 1
ATOM 825 O O . SER A 1 102 ? 11.638 -0.296 -59.478 1.00 67.69 102 SER A O 1
ATOM 827 N N . LYS A 1 103 ? 12.217 1.247 -57.968 1.00 65.50 103 LYS A N 1
ATOM 828 C CA . LYS A 1 103 ? 12.358 2.355 -58.891 1.00 65.50 103 LYS A CA 1
ATOM 829 C C . LYS A 1 103 ? 13.771 2.255 -59.424 1.00 65.50 103 LYS A C 1
ATOM 831 O O . LYS A 1 103 ? 14.745 2.480 -58.713 1.00 65.50 103 LYS A O 1
ATOM 836 N N . LYS A 1 104 ? 13.839 1.824 -60.683 1.00 67.38 104 LYS A N 1
ATOM 837 C CA . LYS A 1 104 ? 15.038 1.810 -61.519 1.00 67.38 104 LYS A CA 1
ATOM 838 C C . LYS A 1 104 ? 15.805 3.115 -61.307 1.00 67.38 104 LYS A C 1
ATOM 840 O O . LYS A 1 104 ? 15.216 4.191 -61.385 1.00 67.38 104 LYS A O 1
ATOM 845 N N . GLU A 1 105 ? 17.086 2.967 -61.011 1.00 59.38 105 GLU A N 1
ATOM 846 C CA . GLU A 1 105 ? 18.043 4.027 -60.721 1.00 59.38 105 GLU A CA 1
ATOM 847 C C . GLU A 1 105 ? 17.943 5.163 -61.750 1.00 59.38 105 GLU A C 1
ATOM 849 O O . GLU A 1 105 ? 18.326 5.016 -62.910 1.00 59.38 105 GLU A O 1
ATOM 854 N N . ALA A 1 106 ? 17.422 6.309 -61.317 1.00 59.50 106 ALA A N 1
ATOM 855 C CA . ALA A 1 106 ? 17.695 7.584 -61.956 1.00 59.50 106 ALA A CA 1
ATOM 856 C C . ALA A 1 106 ? 18.772 8.266 -61.111 1.00 59.50 106 ALA A C 1
ATOM 858 O O . ALA A 1 106 ? 18.550 8.567 -59.938 1.00 59.50 106 ALA A O 1
ATOM 859 N N . VAL A 1 107 ? 19.950 8.468 -61.699 1.00 62.69 107 VAL A N 1
ATOM 860 C CA . VAL A 1 107 ? 21.029 9.264 -61.111 1.00 62.69 107 VAL A CA 1
ATOM 861 C C . VAL A 1 107 ? 20.538 10.708 -61.033 1.00 62.69 107 VAL A C 1
ATOM 863 O O . VAL A 1 107 ? 20.569 11.439 -62.020 1.00 62.69 107 VAL A O 1
ATOM 866 N N . VAL A 1 108 ? 20.031 11.106 -59.869 1.00 60.81 108 VAL A N 1
ATOM 867 C CA . VAL A 1 108 ? 19.696 12.500 -59.578 1.00 60.81 108 VAL A CA 1
ATOM 868 C C . VAL A 1 108 ? 20.949 13.153 -59.010 1.00 60.81 108 VAL A C 1
ATOM 870 O O . VAL A 1 108 ? 21.366 12.874 -57.888 1.00 60.81 108 VAL A O 1
ATOM 873 N N . VAL A 1 109 ? 21.580 13.997 -59.823 1.00 64.31 109 VAL A N 1
ATOM 874 C CA . VAL A 1 109 ? 22.628 14.916 -59.378 1.00 64.31 109 VAL A CA 1
ATOM 875 C C . VAL A 1 109 ? 21.939 15.990 -58.543 1.00 64.31 109 VAL A C 1
ATOM 877 O O . VAL A 1 109 ? 21.192 16.803 -59.084 1.00 64.31 109 VAL A O 1
ATOM 880 N N . PHE A 1 110 ? 22.145 15.969 -57.229 1.00 55.97 110 PHE A N 1
ATOM 881 C CA . PHE A 1 110 ? 21.635 17.020 -56.355 1.00 55.97 110 PHE A CA 1
ATOM 882 C C . PHE A 1 110 ? 22.519 18.269 -56.494 1.00 55.97 110 PHE A C 1
ATOM 884 O O . PHE A 1 110 ? 23.732 18.171 -56.284 1.00 55.97 110 PHE A O 1
ATOM 891 N N . PRO A 1 111 ? 21.958 19.435 -56.861 1.00 67.44 111 PRO A N 1
ATOM 892 C CA . PRO A 1 111 ? 22.678 20.692 -56.747 1.00 67.44 111 PRO A CA 1
ATOM 893 C C . PRO A 1 111 ? 22.958 20.977 -55.268 1.00 67.44 111 PRO A C 1
ATOM 895 O O . PRO A 1 111 ? 22.098 20.795 -54.410 1.00 67.44 111 PRO A O 1
ATOM 898 N N . ILE A 1 112 ? 24.189 21.395 -54.980 1.00 68.75 112 ILE A N 1
ATOM 899 C CA . ILE A 1 112 ? 24.628 21.815 -53.649 1.00 68.75 112 ILE A CA 1
ATOM 900 C C . ILE A 1 112 ? 23.848 23.085 -53.302 1.00 68.75 112 ILE A C 1
ATOM 902 O O . ILE A 1 112 ? 24.073 24.129 -53.915 1.00 68.75 112 ILE A O 1
ATOM 906 N N . GLU A 1 113 ? 22.912 22.991 -52.362 1.00 68.38 113 GLU A N 1
ATOM 907 C CA . GLU A 1 113 ? 22.207 24.168 -51.865 1.00 68.38 113 GLU A CA 1
ATOM 908 C C . GLU A 1 113 ? 23.157 25.037 -51.021 1.00 68.38 113 GLU A C 1
ATOM 910 O O . GLU A 1 113 ? 23.975 24.506 -50.258 1.00 68.38 113 GLU A O 1
ATOM 915 N N . PRO A 1 114 ? 23.099 26.372 -51.173 1.00 75.56 114 PRO A N 1
ATOM 916 C CA . PRO A 1 114 ? 23.891 27.288 -50.368 1.00 75.56 114 PRO A CA 1
ATOM 917 C C . PRO A 1 114 ? 23.482 27.230 -48.884 1.00 75.56 114 PRO A C 1
ATOM 919 O O . PRO A 1 114 ? 22.359 26.842 -48.559 1.00 75.56 114 PRO A O 1
ATOM 922 N N . PRO A 1 115 ? 24.387 27.622 -47.971 1.00 70.38 115 PRO A N 1
ATOM 923 C CA . PRO A 1 115 ? 24.139 27.597 -46.535 1.00 70.38 115 PRO A CA 1
ATOM 924 C C . PRO A 1 115 ? 22.922 28.453 -46.163 1.00 70.38 115 PRO A C 1
ATOM 926 O O . PRO A 1 115 ? 22.835 29.625 -46.520 1.00 70.38 115 PRO A O 1
ATOM 929 N N . ILE A 1 116 ? 21.994 27.836 -45.434 1.00 66.00 116 ILE A N 1
ATOM 930 C CA . ILE A 1 116 ? 20.761 28.450 -44.941 1.00 66.00 116 ILE A CA 1
ATOM 931 C C . ILE A 1 116 ? 21.118 29.439 -43.823 1.00 66.00 116 ILE A C 1
ATOM 933 O O . ILE A 1 116 ? 21.663 29.045 -42.790 1.00 66.00 116 ILE A O 1
ATOM 937 N N . GLU A 1 117 ? 20.805 30.721 -44.018 1.00 61.84 117 GLU A N 1
ATOM 938 C CA . GLU A 1 117 ? 20.833 31.720 -42.949 1.00 61.84 117 GLU A CA 1
ATOM 939 C C . GLU A 1 117 ? 19.659 31.470 -41.991 1.00 61.84 117 GLU A C 1
ATOM 941 O O . GLU A 1 117 ? 18.492 31.504 -42.380 1.00 61.84 117 GLU A O 1
ATOM 946 N N . LEU A 1 118 ? 19.973 31.187 -40.724 1.00 61.06 118 LEU A N 1
ATOM 947 C CA . LEU A 1 118 ? 18.990 31.054 -39.651 1.00 61.06 118 LEU A CA 1
ATOM 948 C C . LEU A 1 118 ? 18.403 32.430 -39.305 1.00 61.06 118 LEU A C 1
ATOM 950 O O . LEU A 1 118 ? 18.976 33.174 -38.510 1.00 61.06 118 LEU A O 1
ATOM 954 N N . SER A 1 119 ? 17.241 32.753 -39.868 1.00 66.00 119 SER A N 1
ATOM 955 C CA . SER A 1 119 ? 16.391 33.828 -39.359 1.00 66.00 119 SER A CA 1
ATOM 956 C C . SER A 1 119 ? 15.605 33.331 -38.143 1.00 66.00 119 SER A C 1
ATOM 958 O O . SER A 1 119 ? 14.847 32.363 -38.230 1.00 66.00 119 SER A O 1
ATOM 960 N N . VAL A 1 120 ? 15.807 34.002 -37.011 1.00 67.56 120 VAL A N 1
ATOM 961 C CA . VAL A 1 120 ? 15.073 33.810 -35.754 1.00 67.56 120 VAL A CA 1
ATOM 962 C C . VAL A 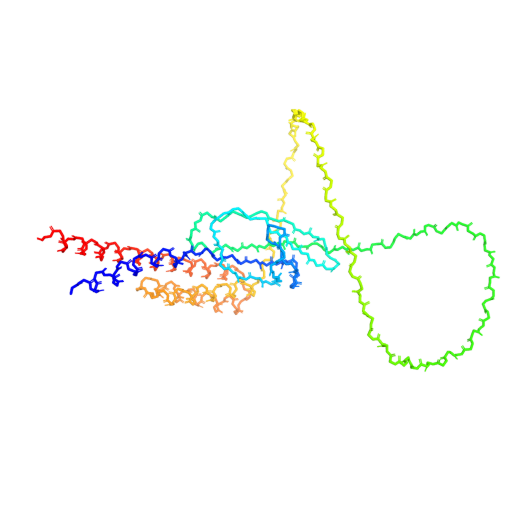1 120 ? 13.591 34.130 -35.991 1.00 67.56 120 VAL A C 1
ATOM 964 O O . VAL A 1 120 ? 13.309 35.227 -36.474 1.00 67.56 120 VAL A O 1
ATOM 967 N N . PRO A 1 121 ? 12.646 33.220 -35.692 1.00 58.03 121 PRO A N 1
ATOM 968 C CA . PRO A 1 121 ? 11.231 33.530 -35.824 1.00 58.03 121 PRO A CA 1
ATOM 969 C C . PRO A 1 121 ? 10.785 34.512 -34.735 1.00 58.03 121 PRO A C 1
ATOM 971 O O . PRO A 1 121 ? 11.080 34.345 -33.550 1.00 58.03 121 PRO A O 1
ATOM 974 N N . GLU A 1 122 ? 10.098 35.544 -35.209 1.00 67.94 122 GLU A N 1
ATOM 975 C CA . GLU A 1 122 ? 9.413 36.600 -34.472 1.00 67.94 122 GLU A CA 1
ATOM 976 C C . GLU A 1 122 ? 8.177 36.040 -33.734 1.00 67.94 122 GLU A C 1
ATOM 978 O O . GLU A 1 122 ? 7.670 34.970 -34.079 1.00 67.94 122 GLU A O 1
ATOM 983 N N . GLU A 1 123 ? 7.754 36.746 -32.682 1.00 64.12 123 GLU A N 1
ATOM 984 C CA . GLU A 1 123 ? 6.698 36.398 -31.718 1.00 64.12 123 GLU A CA 1
ATOM 985 C C . GLU A 1 123 ? 5.446 35.749 -32.335 1.00 64.12 123 GLU A C 1
ATOM 987 O O . GLU A 1 123 ? 4.867 36.246 -33.298 1.00 64.12 123 GLU A O 1
ATOM 992 N N . VAL A 1 124 ? 4.995 34.645 -31.728 1.00 61.56 124 VAL A N 1
ATOM 993 C CA . VAL A 1 124 ? 3.760 33.948 -32.108 1.00 61.56 124 VAL A CA 1
ATOM 994 C C . VAL A 1 124 ? 2.610 34.479 -31.252 1.00 61.56 124 VAL A C 1
ATOM 996 O O . VAL A 1 124 ? 2.617 34.314 -30.032 1.00 61.56 124 VAL A O 1
ATOM 999 N N . GLU A 1 125 ? 1.644 35.117 -31.913 1.00 62.78 125 GLU A N 1
ATOM 1000 C CA . GLU A 1 125 ? 0.378 35.592 -31.347 1.00 62.78 125 GLU A CA 1
ATOM 1001 C C . GLU A 1 125 ? -0.468 34.447 -30.759 1.00 62.78 125 GLU A C 1
ATOM 1003 O O . GLU A 1 125 ? -0.469 33.313 -31.246 1.00 62.78 125 GLU A O 1
ATOM 1008 N N . GLU A 1 126 ? -1.210 34.767 -29.697 1.00 57.59 126 GLU A N 1
ATOM 1009 C CA . GLU A 1 126 ? -2.121 33.862 -28.999 1.00 57.59 126 GLU A CA 1
ATOM 1010 C C . GLU A 1 126 ? -3.289 33.443 -29.910 1.00 57.59 126 GLU A C 1
ATOM 1012 O O . GLU A 1 126 ? -4.099 34.262 -30.339 1.00 57.59 126 GLU A O 1
ATOM 1017 N N . VAL A 1 127 ? -3.384 32.142 -30.197 1.00 62.91 127 VAL A N 1
ATOM 1018 C CA . VAL A 1 127 ? -4.480 31.552 -30.977 1.00 62.91 127 VAL A CA 1
ATOM 1019 C C . VAL A 1 127 ? -5.630 31.188 -30.035 1.00 62.91 127 VAL A C 1
ATOM 1021 O O . VAL A 1 127 ? -5.512 30.263 -29.229 1.00 62.91 127 VAL A O 1
ATOM 1024 N N . GLU A 1 128 ? -6.755 31.898 -30.148 1.00 60.00 128 GLU A N 1
ATOM 1025 C CA . GLU A 1 128 ? -8.023 31.518 -29.518 1.00 60.00 128 GLU A CA 1
ATOM 1026 C C . GLU A 1 128 ? -8.563 30.231 -30.161 1.00 60.00 128 GLU A C 1
ATOM 1028 O O . GLU A 1 128 ? -8.819 30.162 -31.363 1.00 60.00 128 GLU A O 1
ATOM 1033 N N . ILE A 1 129 ? -8.724 29.186 -29.349 1.00 55.81 129 ILE A N 1
ATOM 1034 C CA . ILE A 1 129 ? -9.237 27.886 -29.788 1.00 55.81 129 ILE A CA 1
ATOM 1035 C C . ILE A 1 129 ? -10.758 27.880 -29.604 1.00 55.81 129 ILE A C 1
ATOM 1037 O O . ILE A 1 129 ? -11.259 27.737 -28.485 1.00 55.81 129 ILE A O 1
ATOM 1041 N N . GLU A 1 130 ? -11.499 28.002 -30.707 1.00 59.19 130 GLU A N 1
ATOM 1042 C CA . GLU A 1 130 ? -12.930 27.694 -30.743 1.00 59.19 130 GLU A CA 1
ATOM 1043 C C . GLU A 1 130 ? -13.138 26.193 -30.494 1.00 59.19 130 GLU A C 1
ATOM 1045 O O . GLU A 1 130 ? -12.566 25.330 -31.159 1.00 59.19 130 GLU A O 1
ATOM 1050 N N . THR A 1 131 ? -13.951 25.872 -29.490 1.00 60.00 131 THR A N 1
ATOM 1051 C CA . THR A 1 131 ? -14.271 24.491 -29.121 1.00 60.00 131 THR A CA 1
ATOM 1052 C C . THR A 1 131 ? -15.513 24.030 -29.875 1.00 60.00 131 THR A C 1
ATOM 1054 O O . THR A 1 131 ? -16.615 24.533 -29.654 1.00 60.00 131 THR A O 1
ATOM 1057 N N . GLU A 1 132 ? -15.346 23.058 -30.772 1.00 68.19 132 GLU A N 1
ATOM 1058 C CA . GLU A 1 132 ? -16.467 22.436 -31.477 1.00 68.19 132 GLU A CA 1
ATOM 1059 C C . GLU A 1 132 ? -17.332 21.562 -30.541 1.00 68.19 132 GLU A C 1
ATOM 1061 O O . GLU A 1 132 ? -16.822 20.924 -29.609 1.00 68.19 132 GLU A O 1
ATOM 1066 N N . PRO A 1 133 ? -18.657 21.498 -30.774 1.00 64.69 133 PRO A N 1
ATOM 1067 C CA . PRO A 1 133 ? -19.580 20.738 -29.941 1.00 64.69 133 PRO A CA 1
ATOM 1068 C C . PRO A 1 133 ? -19.425 19.221 -30.120 1.00 64.69 133 PRO A C 1
ATOM 1070 O O . PRO A 1 133 ? -19.492 18.674 -31.219 1.00 64.69 133 PRO A O 1
ATOM 1073 N N . ILE A 1 134 ? -19.298 18.535 -28.984 1.00 64.00 134 ILE A N 1
ATOM 1074 C CA . ILE A 1 134 ? -19.134 17.082 -28.873 1.00 64.00 134 ILE A CA 1
ATOM 1075 C C . ILE A 1 134 ? -20.362 16.350 -29.461 1.00 64.00 134 ILE A C 1
ATOM 1077 O O . ILE A 1 134 ? -21.490 16.610 -29.023 1.00 64.00 134 ILE A O 1
ATOM 1081 N N . PRO A 1 135 ? -20.180 15.403 -30.404 1.00 61.78 135 PRO A N 1
ATOM 1082 C CA . PRO A 1 135 ? -21.282 14.654 -30.995 1.00 61.78 135 PRO A CA 1
ATOM 1083 C C . PRO A 1 135 ? -21.956 13.722 -29.979 1.00 61.78 135 PRO A C 1
ATOM 1085 O O . PRO A 1 135 ? -21.317 13.067 -29.153 1.00 61.78 135 PRO A O 1
ATOM 1088 N N . LYS A 1 136 ? -23.290 13.668 -30.054 1.00 69.69 136 LYS A N 1
ATOM 1089 C CA . LYS A 1 136 ? -24.149 12.815 -29.222 1.00 69.69 136 LYS A CA 1
ATOM 1090 C C . LYS A 1 136 ? -23.856 11.327 -29.482 1.00 69.69 136 LYS A C 1
ATOM 1092 O O . LYS A 1 136 ? -23.780 10.939 -30.645 1.00 69.69 136 LYS A O 1
ATOM 1097 N N . PRO A 1 137 ? -23.762 10.485 -28.438 1.00 60.28 137 PRO A N 1
ATOM 1098 C CA . PRO A 1 137 ? -23.502 9.060 -28.604 1.00 60.28 137 PRO A CA 1
ATOM 1099 C C . PRO A 1 137 ? -24.714 8.335 -29.204 1.00 60.28 137 PRO A C 1
ATOM 1101 O O . PRO A 1 137 ? -25.836 8.460 -28.708 1.00 60.28 137 PRO A O 1
ATOM 1104 N N . GLU A 1 138 ? -24.462 7.562 -30.257 1.00 69.06 138 GLU A N 1
ATOM 1105 C CA . GLU A 1 138 ? -25.438 6.674 -30.889 1.00 69.06 138 GLU A CA 1
ATOM 1106 C C . GLU A 1 138 ? -25.773 5.454 -30.002 1.00 69.06 138 GLU A C 1
ATOM 1108 O O . GLU A 1 138 ? -24.957 5.031 -29.171 1.00 69.06 138 GLU A O 1
ATOM 1113 N N . PRO A 1 139 ? -26.987 4.885 -30.137 1.00 67.12 139 PRO A N 1
ATOM 1114 C CA . PRO A 1 139 ? -27.438 3.764 -29.323 1.00 67.12 139 PRO A CA 1
ATOM 1115 C C . PRO A 1 139 ? -26.709 2.465 -29.692 1.00 67.12 139 PRO A C 1
ATOM 1117 O O . PRO A 1 139 ? -26.625 2.082 -30.854 1.00 67.12 139 PRO A O 1
ATOM 1120 N N . LYS A 1 140 ? -26.196 1.776 -28.668 1.00 62.38 140 LYS A N 1
ATOM 1121 C CA . LYS A 1 140 ? -25.471 0.505 -28.789 1.00 62.38 140 LYS A CA 1
ATOM 1122 C C . LYS A 1 140 ? -26.406 -0.616 -29.255 1.00 62.38 140 LYS A C 1
ATOM 1124 O O . LYS A 1 140 ? -27.364 -0.936 -28.554 1.00 62.38 140 LYS A O 1
ATOM 1129 N N . GLU A 1 141 ? -26.082 -1.231 -30.390 1.00 63.16 141 GLU A N 1
ATOM 1130 C CA . GLU A 1 141 ? -26.698 -2.477 -30.857 1.00 63.16 141 GLU A CA 1
ATOM 1131 C C . GLU A 1 141 ? -26.400 -3.646 -29.902 1.00 63.16 141 GLU A C 1
ATOM 1133 O O . GLU A 1 141 ? -25.295 -3.796 -29.370 1.00 63.16 141 GLU A O 1
ATOM 1138 N N . GLU A 1 142 ? -27.414 -4.482 -29.679 1.00 61.28 142 GLU A N 1
ATOM 1139 C CA . GLU A 1 142 ? -27.350 -5.664 -28.825 1.00 61.28 142 GLU A CA 1
ATOM 1140 C C . GLU A 1 142 ? -26.507 -6.775 -29.472 1.00 61.28 142 GLU A C 1
ATOM 1142 O O . GLU A 1 142 ? -26.802 -7.273 -30.558 1.00 61.28 142 GLU A O 1
ATOM 1147 N N . VAL A 1 143 ? -25.454 -7.200 -28.771 1.00 60.22 143 VAL A N 1
ATOM 1148 C CA . VAL A 1 143 ? -24.574 -8.296 -29.196 1.00 60.22 143 VAL A CA 1
ATOM 1149 C C . VAL A 1 143 ? -25.279 -9.649 -28.988 1.00 60.22 143 VAL A C 1
ATOM 1151 O O . VAL A 1 143 ? -25.683 -9.954 -27.861 1.00 60.22 143 VAL A O 1
ATOM 1154 N N . PRO A 1 144 ? -25.394 -10.510 -30.018 1.00 55.41 144 PRO A N 1
ATOM 1155 C CA . PRO A 1 144 ? -26.031 -11.814 -29.881 1.00 55.41 144 PRO A CA 1
ATOM 1156 C C . PRO A 1 144 ? -25.212 -12.769 -28.999 1.00 55.41 144 PRO A C 1
ATOM 1158 O O . PRO A 1 144 ? -23.999 -12.934 -29.153 1.00 55.41 144 PRO A O 1
ATOM 1161 N N . LYS A 1 145 ? -25.922 -13.440 -28.084 1.00 60.94 145 LYS A N 1
ATOM 1162 C CA . LYS A 1 145 ? -25.443 -14.524 -27.212 1.00 60.94 145 LYS A CA 1
ATOM 1163 C C . LYS A 1 145 ? -24.800 -15.639 -28.051 1.00 60.94 145 LYS A C 1
ATOM 1165 O O . LYS A 1 145 ? -25.503 -16.422 -28.683 1.00 60.94 145 LYS A O 1
ATOM 1170 N N . LYS A 1 146 ? -23.467 -15.735 -28.034 1.00 56.09 146 LYS A N 1
ATOM 1171 C CA . LYS A 1 146 ? -22.733 -16.889 -28.574 1.00 56.09 146 LYS A CA 1
ATOM 1172 C C . LYS A 1 146 ? -22.679 -18.017 -27.547 1.00 56.09 146 LYS A C 1
ATOM 1174 O O . LYS A 1 146 ? -22.246 -17.821 -26.411 1.00 56.09 146 LYS A O 1
ATOM 1179 N N . GLU A 1 147 ? -23.126 -19.190 -27.977 1.00 58.25 147 GLU A N 1
ATOM 1180 C CA . GLU A 1 147 ? -23.045 -20.450 -27.245 1.00 58.25 147 GLU A CA 1
ATOM 1181 C C . GLU A 1 147 ? -21.588 -20.865 -27.007 1.00 58.25 147 GLU A C 1
ATOM 1183 O O . GLU A 1 147 ? -20.696 -20.636 -27.826 1.00 58.25 147 GLU A O 1
ATOM 1188 N N . LYS A 1 148 ? -21.361 -21.447 -25.830 1.00 56.75 148 LYS A N 1
ATOM 1189 C CA . LYS A 1 148 ? -20.059 -21.785 -25.256 1.00 56.75 148 LYS A CA 1
ATOM 1190 C C . LYS A 1 148 ? -19.547 -23.094 -25.881 1.00 56.75 148 LYS A C 1
ATOM 1192 O O . LYS A 1 148 ? -20.161 -24.129 -25.632 1.00 56.75 148 LYS A O 1
ATOM 1197 N N . PRO A 1 149 ? -18.449 -23.101 -26.658 1.00 53.34 149 PRO A N 1
ATOM 1198 C CA . PRO A 1 149 ? -17.904 -24.345 -27.187 1.00 53.34 149 PRO A CA 1
ATOM 1199 C C . PRO A 1 149 ? -17.227 -25.153 -26.072 1.00 53.34 149 PRO A C 1
ATOM 1201 O O . PRO A 1 149 ? -16.388 -24.641 -25.327 1.00 53.34 149 PRO A O 1
ATOM 1204 N N . GLU A 1 150 ? -17.593 -26.429 -25.967 1.00 54.53 150 GLU A N 1
ATOM 1205 C CA . GLU A 1 150 ? -16.934 -27.408 -25.104 1.00 54.53 150 GLU A CA 1
ATOM 1206 C C . GLU A 1 150 ? -15.516 -27.690 -25.624 1.00 54.53 150 GLU A C 1
ATOM 1208 O O . GLU A 1 150 ? -15.300 -28.451 -26.570 1.00 54.53 150 GLU A O 1
ATOM 1213 N N . LEU A 1 151 ? -14.524 -27.052 -25.000 1.00 53.75 151 LEU A N 1
ATOM 1214 C CA . LEU A 1 151 ? -13.112 -27.331 -25.238 1.00 53.75 151 LEU A CA 1
ATOM 1215 C C . LEU A 1 151 ? -12.721 -28.658 -24.578 1.00 53.75 151 LEU A C 1
ATOM 1217 O O . LEU A 1 151 ? -12.584 -28.756 -23.359 1.00 53.75 151 LEU A O 1
ATOM 1221 N N . LYS A 1 152 ? -12.480 -29.677 -25.407 1.00 53.59 152 LYS A N 1
ATOM 1222 C CA . LYS A 1 152 ? -11.771 -30.896 -25.006 1.00 53.59 152 LYS A CA 1
ATOM 1223 C C . LYS A 1 152 ? -10.295 -30.554 -24.786 1.00 53.59 152 LYS A C 1
ATOM 1225 O O . LYS A 1 152 ? -9.546 -30.419 -25.754 1.00 53.59 152 LYS A O 1
ATOM 1230 N N . LEU A 1 153 ? -9.884 -30.402 -23.525 1.00 51.59 153 LEU A N 1
ATOM 1231 C CA . LEU A 1 153 ? -8.471 -30.296 -23.160 1.00 51.59 153 LEU A CA 1
ATOM 1232 C C . LEU A 1 153 ? -7.762 -31.608 -23.513 1.00 51.59 153 LEU A C 1
ATOM 1234 O O . LEU A 1 153 ? -8.034 -32.653 -22.923 1.00 51.59 153 LEU A O 1
ATOM 1238 N N . LYS A 1 154 ? -6.846 -31.542 -24.479 1.00 53.62 154 LYS A N 1
ATOM 1239 C CA . LYS A 1 154 ? -5.808 -32.556 -24.655 1.00 53.62 154 LYS A CA 1
ATOM 1240 C C . LYS A 1 154 ? -4.766 -32.350 -23.557 1.00 53.62 154 LYS A C 1
ATOM 1242 O O . LYS A 1 154 ? -4.322 -31.227 -23.334 1.00 53.62 154 LYS A O 1
ATOM 1247 N N . GLU A 1 155 ? -4.407 -33.432 -22.872 1.00 57.25 155 GLU A N 1
ATOM 1248 C CA . GLU A 1 155 ? -3.324 -33.476 -21.889 1.00 57.25 155 GLU A CA 1
ATOM 1249 C C . GLU A 1 155 ? -1.983 -33.234 -22.595 1.00 57.25 155 GLU A C 1
ATOM 1251 O O . GLU A 1 155 ? -1.311 -34.159 -23.048 1.00 57.25 155 GLU A O 1
ATOM 1256 N N . GLU A 1 156 ? -1.605 -31.966 -22.736 1.00 50.28 156 GLU A N 1
ATOM 1257 C CA . GLU A 1 156 ? -0.262 -31.592 -23.158 1.00 50.28 156 GLU A CA 1
ATOM 1258 C C . GLU A 1 156 ? 0.700 -31.699 -21.971 1.00 50.28 156 GLU A C 1
ATOM 1260 O O . GLU A 1 156 ? 0.474 -31.186 -20.875 1.00 50.28 156 GLU A O 1
ATOM 1265 N N . SER A 1 157 ? 1.785 -32.427 -22.220 1.00 56.84 157 SER A N 1
ATOM 1266 C CA . SER A 1 157 ? 2.914 -32.686 -21.334 1.00 56.84 157 SER A CA 1
ATOM 1267 C C . SER A 1 157 ? 3.312 -31.470 -20.488 1.00 56.84 157 SER A C 1
ATOM 1269 O O . SER A 1 157 ? 3.673 -30.428 -21.039 1.00 56.84 157 SER A O 1
ATOM 1271 N N . LYS A 1 158 ? 3.319 -31.643 -19.157 1.00 50.16 158 LYS A N 1
ATOM 1272 C CA . LYS A 1 158 ? 3.874 -30.707 -18.164 1.00 50.16 158 LYS A CA 1
ATOM 1273 C C . LYS A 1 158 ? 5.324 -30.351 -18.516 1.00 50.16 158 LYS A C 1
ATOM 1275 O O . LYS A 1 158 ? 6.254 -31.031 -18.094 1.00 50.16 158 LYS A O 1
ATOM 1280 N N . LYS A 1 159 ? 5.523 -29.268 -19.266 1.00 57.09 159 LYS A N 1
ATOM 1281 C CA . LYS A 1 159 ? 6.789 -28.536 -19.249 1.00 57.09 159 LYS A CA 1
ATOM 1282 C C . LYS A 1 159 ? 6.812 -27.749 -17.947 1.00 57.09 159 LYS A C 1
ATOM 1284 O O . LYS A 1 159 ? 5.903 -26.970 -17.675 1.00 57.09 159 LYS A O 1
ATOM 1289 N N . GLU A 1 160 ? 7.808 -28.021 -17.119 1.00 58.25 160 GLU A N 1
ATOM 1290 C CA . GLU A 1 160 ? 8.055 -27.314 -15.869 1.00 58.25 160 GLU A CA 1
ATOM 1291 C C . GLU A 1 160 ? 8.396 -25.859 -16.217 1.00 58.25 160 GLU A C 1
ATOM 1293 O O . GLU A 1 160 ? 9.505 -25.541 -16.641 1.00 58.25 160 GLU A O 1
ATOM 1298 N N . ILE A 1 161 ? 7.391 -24.980 -16.160 1.00 51.25 161 ILE A N 1
ATOM 1299 C CA . ILE A 1 161 ? 7.582 -23.543 -16.343 1.00 51.25 161 ILE A CA 1
ATOM 1300 C C . ILE A 1 161 ? 8.365 -23.071 -15.121 1.00 51.25 161 ILE A C 1
ATOM 1302 O O . ILE A 1 161 ? 7.814 -22.928 -14.028 1.00 51.25 161 ILE A O 1
ATOM 1306 N N . VAL A 1 162 ? 9.670 -22.875 -15.297 1.00 57.88 162 VAL A N 1
ATOM 1307 C CA . VAL A 1 162 ? 10.521 -22.229 -14.301 1.00 57.88 162 VAL A CA 1
ATOM 1308 C C . VAL A 1 162 ? 10.124 -20.758 -14.283 1.00 57.88 162 VAL A C 1
ATOM 1310 O O . VAL A 1 162 ? 10.584 -19.962 -15.096 1.00 57.88 162 VAL A O 1
ATOM 1313 N N . PHE A 1 163 ? 9.205 -20.402 -13.387 1.00 48.28 163 PHE A N 1
ATOM 1314 C CA . PHE A 1 163 ? 8.894 -19.008 -13.112 1.00 48.28 163 PHE A CA 1
ATOM 1315 C C . PHE A 1 163 ? 10.120 -18.379 -12.450 1.00 48.28 163 PHE A C 1
ATOM 1317 O O . PHE A 1 163 ? 10.403 -18.632 -11.275 1.00 48.28 163 PHE A O 1
ATOM 1324 N N . GLU A 1 164 ? 10.862 -17.571 -13.205 1.00 52.22 164 GLU A N 1
ATOM 1325 C CA . GLU A 1 164 ? 11.843 -16.669 -12.618 1.00 52.22 164 GLU A CA 1
ATOM 1326 C C . GLU A 1 164 ? 11.117 -15.800 -11.590 1.00 52.22 164 GLU A C 1
ATOM 1328 O O . GLU A 1 164 ? 10.122 -15.135 -11.891 1.00 52.22 164 GLU A O 1
ATOM 1333 N N . LYS A 1 165 ? 11.557 -15.874 -10.328 1.00 64.19 165 LYS A N 1
ATOM 1334 C CA . LYS A 1 165 ? 10.963 -15.063 -9.265 1.00 64.19 165 LYS A CA 1
ATOM 1335 C C . LYS A 1 165 ? 11.101 -13.595 -9.672 1.00 64.19 165 LYS A C 1
ATOM 1337 O O . LYS A 1 165 ? 12.209 -13.198 -10.032 1.00 64.19 165 LYS A O 1
ATOM 1342 N N . PRO A 1 166 ? 10.027 -12.791 -9.583 1.00 62.47 166 PRO A N 1
ATOM 1343 C CA . PRO A 1 166 ? 10.107 -11.379 -9.917 1.00 62.47 166 PRO A CA 1
ATOM 1344 C C . PRO A 1 166 ? 11.238 -10.743 -9.109 1.00 62.47 166 PRO A C 1
ATOM 1346 O O . PRO A 1 166 ? 11.321 -10.929 -7.890 1.00 62.47 166 PRO A O 1
ATOM 1349 N N . VAL A 1 167 ? 12.133 -10.033 -9.796 1.00 71.25 167 VAL A N 1
ATOM 1350 C CA . VAL A 1 167 ? 13.222 -9.290 -9.162 1.00 71.25 167 VAL A CA 1
ATOM 1351 C C . VAL A 1 167 ? 12.586 -8.122 -8.418 1.00 71.25 167 VAL A C 1
ATOM 1353 O O . VAL A 1 167 ? 12.280 -7.084 -8.994 1.00 71.25 167 VAL A O 1
ATOM 1356 N N . VAL A 1 168 ? 12.296 -8.324 -7.134 1.00 81.56 168 VAL A N 1
ATOM 1357 C CA . VAL A 1 168 ? 11.727 -7.275 -6.288 1.00 81.56 168 VAL A CA 1
ATOM 1358 C C . VAL A 1 168 ? 12.837 -6.298 -5.914 1.00 81.56 168 VAL A C 1
ATOM 1360 O O . VAL A 1 168 ? 13.845 -6.705 -5.332 1.00 81.56 168 VAL A O 1
ATOM 1363 N N . ASP A 1 169 ? 12.639 -5.016 -6.221 1.00 90.88 169 ASP A N 1
ATOM 1364 C CA . ASP A 1 169 ? 13.565 -3.950 -5.841 1.00 90.88 169 ASP A CA 1
ATOM 1365 C C . ASP A 1 169 ? 13.725 -3.897 -4.312 1.00 90.88 169 ASP A C 1
ATOM 1367 O O . ASP A 1 169 ? 12.771 -3.694 -3.551 1.00 90.88 169 ASP A O 1
ATOM 1371 N N . ILE A 1 170 ? 14.959 -4.102 -3.851 1.00 90.81 170 ILE A N 1
ATOM 1372 C CA . ILE A 1 170 ? 15.316 -4.122 -2.429 1.00 90.81 170 ILE A CA 1
ATOM 1373 C C . ILE A 1 170 ? 15.042 -2.759 -1.784 1.00 90.81 170 ILE A C 1
ATOM 1375 O O . ILE A 1 170 ? 14.642 -2.710 -0.620 1.00 90.81 170 ILE A O 1
ATOM 1379 N N . SER A 1 171 ? 15.196 -1.667 -2.534 1.00 88.56 171 SER A N 1
ATOM 1380 C CA . SER A 1 171 ? 14.937 -0.301 -2.068 1.00 88.56 171 SER A CA 1
ATOM 1381 C C . SER A 1 171 ? 13.466 -0.127 -1.693 1.00 88.56 171 SER A C 1
ATOM 1383 O O . SER A 1 171 ? 13.154 0.403 -0.626 1.00 88.56 171 SER A O 1
ATOM 1385 N N . LEU A 1 172 ? 12.562 -0.671 -2.514 1.00 89.25 172 LEU A N 1
ATOM 1386 C CA . LEU A 1 172 ? 11.120 -0.643 -2.270 1.00 89.25 172 LEU A CA 1
ATOM 1387 C C . LEU A 1 172 ? 10.734 -1.488 -1.045 1.00 89.25 172 LEU A C 1
ATOM 1389 O O . LEU A 1 172 ? 9.913 -1.070 -0.228 1.00 89.25 172 LEU A O 1
ATOM 1393 N N . LEU A 1 173 ? 11.357 -2.661 -0.877 1.00 90.75 173 LEU A N 1
ATOM 1394 C CA . LEU A 1 173 ? 11.146 -3.510 0.303 1.00 90.75 173 LEU A CA 1
ATOM 1395 C C . LEU A 1 173 ? 11.609 -2.826 1.591 1.00 90.75 173 LEU A C 1
ATOM 1397 O O . LEU A 1 173 ? 10.938 -2.906 2.619 1.00 90.75 173 LEU A O 1
ATOM 1401 N N . ILE A 1 174 ? 12.755 -2.152 1.541 1.00 92.38 174 ILE A N 1
ATOM 1402 C CA . ILE A 1 174 ? 13.274 -1.391 2.674 1.00 92.38 174 ILE A CA 1
ATOM 1403 C C . ILE A 1 174 ? 12.302 -0.272 3.049 1.00 92.38 174 ILE A C 1
ATOM 1405 O O . ILE A 1 174 ? 11.924 -0.190 4.216 1.00 92.38 174 ILE A O 1
ATOM 1409 N N . LEU A 1 175 ? 11.866 0.528 2.070 1.00 92.38 175 LEU A N 1
ATOM 1410 C CA . LEU A 1 175 ? 10.943 1.642 2.288 1.00 92.38 175 LEU A CA 1
ATOM 1411 C C . LEU A 1 175 ? 9.625 1.161 2.911 1.00 92.38 175 LEU A C 1
ATOM 1413 O O . LEU A 1 175 ? 9.171 1.705 3.916 1.00 92.38 175 LEU A O 1
ATOM 1417 N N . ARG A 1 176 ? 9.051 0.075 2.376 1.00 92.69 176 ARG A N 1
ATOM 1418 C CA . ARG A 1 176 ? 7.847 -0.554 2.940 1.00 92.69 176 ARG A CA 1
ATOM 1419 C C . ARG A 1 176 ? 8.066 -1.027 4.378 1.00 92.69 176 ARG A C 1
ATOM 1421 O O . ARG A 1 176 ? 7.195 -0.843 5.223 1.00 92.69 176 ARG A O 1
ATOM 1428 N N . GLY A 1 177 ? 9.208 -1.653 4.662 1.00 91.75 177 GLY A N 1
ATOM 1429 C CA . GLY A 1 177 ? 9.539 -2.114 6.008 1.00 91.75 177 GLY A CA 1
ATOM 1430 C C . GLY A 1 177 ? 9.660 -0.969 7.017 1.00 91.75 177 GLY A C 1
ATOM 1431 O O . GLY A 1 177 ? 9.216 -1.120 8.152 1.00 91.75 177 GLY A O 1
ATOM 1432 N N . GLU A 1 178 ? 10.231 0.167 6.613 1.00 94.12 178 GLU A N 1
ATOM 1433 C CA . GLU A 1 178 ? 10.348 1.363 7.458 1.00 94.12 178 GLU A CA 1
ATOM 1434 C C . GLU A 1 178 ? 8.978 1.978 7.762 1.00 94.12 178 GLU A C 1
ATOM 1436 O O . GLU A 1 178 ? 8.666 2.185 8.934 1.00 94.12 178 GLU A O 1
ATOM 1441 N N . ALA A 1 179 ? 8.125 2.140 6.747 1.00 91.56 179 ALA A N 1
ATOM 1442 C CA . ALA A 1 179 ? 6.768 2.662 6.917 1.00 91.56 179 ALA A CA 1
ATOM 1443 C C . ALA A 1 179 ? 5.901 1.787 7.847 1.00 91.56 179 ALA A C 1
ATOM 1445 O O . ALA A 1 179 ? 5.157 2.291 8.687 1.00 91.56 179 ALA A O 1
ATOM 1446 N N . LEU A 1 180 ? 6.011 0.456 7.745 1.00 91.69 180 LEU A N 1
ATOM 1447 C CA . LEU A 1 180 ? 5.285 -0.462 8.633 1.00 91.69 180 LEU A CA 1
ATOM 1448 C C . LEU A 1 180 ? 5.747 -0.361 10.089 1.00 91.69 180 LEU A C 1
ATOM 1450 O O . LEU A 1 180 ? 4.935 -0.478 11.006 1.00 91.69 180 LEU A O 1
ATOM 1454 N N . ILE A 1 181 ? 7.047 -0.163 10.303 1.00 93.00 181 ILE A N 1
ATOM 1455 C CA . ILE A 1 181 ? 7.612 0.025 11.639 1.00 93.00 181 ILE A CA 1
ATOM 1456 C C . ILE A 1 181 ? 7.110 1.329 12.252 1.00 93.00 181 ILE A C 1
ATOM 1458 O O . ILE A 1 181 ? 6.682 1.309 13.401 1.00 93.00 181 ILE A O 1
ATOM 1462 N N . GLU A 1 182 ? 7.125 2.424 11.493 1.00 94.06 182 GLU A N 1
ATOM 1463 C CA . GLU A 1 182 ? 6.601 3.722 11.926 1.00 94.06 182 GLU A CA 1
ATOM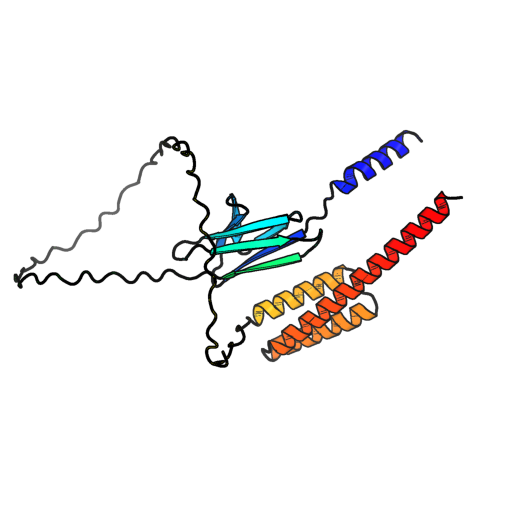 1464 C C . GLU A 1 182 ? 5.124 3.613 12.326 1.00 94.06 182 GLU A C 1
ATOM 1466 O O . GLU A 1 182 ? 4.773 3.900 13.471 1.00 94.06 182 GLU A O 1
ATOM 1471 N N . LYS A 1 183 ? 4.287 3.027 11.459 1.00 90.69 183 LYS A N 1
ATOM 1472 C CA . LYS A 1 183 ? 2.860 2.786 11.736 1.00 90.69 183 LYS A CA 1
ATOM 1473 C C . LYS A 1 183 ? 2.636 1.935 12.995 1.00 90.69 183 LYS A C 1
ATOM 1475 O O . LYS A 1 183 ? 1.698 2.166 13.758 1.00 90.69 183 LYS A O 1
ATOM 1480 N N . ALA A 1 184 ? 3.492 0.940 13.240 1.00 89.50 184 ALA A N 1
ATOM 1481 C CA . ALA A 1 184 ? 3.414 0.104 14.438 1.00 89.50 184 ALA A CA 1
ATOM 1482 C C . ALA A 1 184 ? 3.849 0.845 15.721 1.00 89.50 184 ALA A C 1
ATOM 1484 O O . ALA A 1 184 ? 3.335 0.543 16.802 1.00 89.50 184 ALA A O 1
ATOM 1485 N N . GLU A 1 185 ? 4.778 1.801 15.623 1.00 93.25 185 GLU A N 1
ATOM 1486 C CA . GLU A 1 185 ? 5.198 2.654 16.741 1.00 93.25 185 GLU A CA 1
ATOM 1487 C C . GLU A 1 185 ? 4.116 3.676 17.103 1.00 93.25 185 GLU A C 1
ATOM 1489 O O . GLU A 1 185 ? 3.767 3.793 18.282 1.00 93.25 185 GLU A O 1
ATOM 1494 N N . GLU A 1 186 ? 3.519 4.326 16.103 1.00 91.12 186 GLU A N 1
ATOM 1495 C CA . GLU A 1 186 ? 2.396 5.259 16.265 1.00 91.12 186 GLU A CA 1
ATOM 1496 C C . GLU A 1 186 ? 1.169 4.600 16.909 1.00 91.12 186 GLU A C 1
ATOM 1498 O O . GLU A 1 186 ? 0.514 5.194 17.765 1.00 91.12 186 GLU A O 1
ATOM 1503 N N . ALA A 1 187 ? 0.891 3.336 16.571 1.00 88.31 187 ALA A N 1
ATOM 1504 C CA . ALA A 1 187 ? -0.220 2.570 17.139 1.00 88.31 187 ALA A CA 1
ATOM 1505 C C . ALA A 1 187 ? -0.069 2.249 18.646 1.00 88.31 187 ALA A C 1
ATOM 1507 O O . ALA A 1 187 ? -0.975 1.666 19.247 1.00 88.31 187 ALA A O 1
ATOM 1508 N N . GLY A 1 188 ? 1.058 2.598 19.279 1.00 85.69 188 GLY A N 1
ATOM 1509 C CA . GLY A 1 188 ? 1.278 2.403 20.712 1.00 85.69 188 GLY A CA 1
ATOM 1510 C C . GLY A 1 188 ? 1.653 0.962 21.063 1.00 85.69 188 GLY A C 1
ATOM 1511 O O . GLY A 1 188 ? 0.865 0.199 21.637 1.00 85.69 188 GLY A O 1
ATOM 1512 N N . ALA A 1 189 ? 2.894 0.587 20.748 1.00 81.00 189 ALA A N 1
ATOM 1513 C CA . ALA A 1 189 ? 3.402 -0.767 20.938 1.00 81.00 189 ALA A CA 1
ATOM 1514 C C . ALA A 1 189 ? 3.294 -1.263 22.396 1.00 81.00 189 ALA A C 1
ATOM 1516 O O . ALA A 1 189 ? 3.735 -0.630 23.357 1.00 81.00 189 ALA A O 1
ATOM 1517 N N . ASN A 1 190 ? 2.731 -2.461 22.566 1.00 86.69 190 ASN A N 1
ATOM 1518 C CA . ASN A 1 190 ? 2.802 -3.197 23.825 1.00 86.69 190 ASN A CA 1
ATOM 1519 C C . ASN A 1 190 ? 4.166 -3.912 23.962 1.00 86.69 190 ASN A C 1
ATOM 1521 O O . ASN A 1 190 ? 4.929 -3.997 23.005 1.00 86.69 190 ASN A O 1
ATOM 1525 N N . ARG A 1 191 ? 4.459 -4.504 25.129 1.00 86.12 191 ARG A N 1
ATOM 1526 C CA . ARG A 1 191 ? 5.746 -5.184 25.390 1.00 86.12 191 ARG A CA 1
ATOM 1527 C C . ARG A 1 191 ? 6.115 -6.266 24.356 1.00 86.12 191 ARG A C 1
ATOM 1529 O O . ARG A 1 191 ? 7.304 -6.494 24.139 1.00 86.12 191 ARG A O 1
ATOM 1536 N N . TYR A 1 192 ? 5.138 -6.948 23.757 1.00 87.12 192 TYR A N 1
ATOM 1537 C CA . TYR A 1 192 ? 5.348 -7.963 22.717 1.00 87.12 192 TYR A CA 1
ATOM 1538 C C . TYR A 1 192 ? 5.595 -7.318 21.349 1.00 87.12 192 TYR A C 1
ATOM 1540 O O . TYR A 1 192 ? 6.645 -7.572 20.753 1.00 87.12 192 TYR A O 1
ATOM 1548 N N . ALA A 1 193 ? 4.738 -6.378 20.944 1.00 91.00 193 ALA A N 1
ATOM 1549 C CA . ALA A 1 193 ? 4.905 -5.616 19.709 1.00 91.00 193 ALA A CA 1
ATOM 1550 C C . ALA A 1 193 ? 6.255 -4.873 19.677 1.00 91.00 193 ALA A C 1
ATOM 1552 O O . ALA A 1 193 ? 6.973 -4.933 18.682 1.00 91.00 193 ALA A O 1
ATOM 1553 N N . SER A 1 194 ? 6.695 -4.282 20.796 1.00 92.88 194 SER A N 1
ATOM 1554 C CA . SER A 1 194 ? 8.003 -3.614 20.890 1.00 92.88 194 SER A CA 1
ATOM 1555 C C . SER A 1 194 ? 9.179 -4.562 20.630 1.00 92.88 194 SER A C 1
ATOM 1557 O O . SER A 1 194 ? 10.191 -4.151 20.061 1.00 92.88 194 SER A O 1
ATOM 1559 N N . LYS A 1 195 ? 9.088 -5.841 21.027 1.00 96.31 195 LYS A N 1
ATOM 1560 C CA . LYS A 1 195 ? 10.147 -6.825 20.733 1.00 96.31 195 LYS A CA 1
ATOM 1561 C C . LYS A 1 195 ? 10.231 -7.108 19.235 1.00 96.31 195 LYS A C 1
ATOM 1563 O O . LYS A 1 195 ? 11.339 -7.161 18.702 1.00 96.31 195 LYS A O 1
ATOM 1568 N N . ARG A 1 196 ? 9.083 -7.257 18.569 1.00 96.06 196 ARG A N 1
ATOM 1569 C CA . ARG A 1 196 ? 9.003 -7.478 17.119 1.00 96.06 196 ARG A CA 1
ATOM 1570 C C . ARG A 1 196 ? 9.480 -6.269 16.327 1.00 96.06 196 ARG A C 1
ATOM 1572 O O . ARG A 1 196 ? 10.319 -6.433 15.450 1.00 96.06 196 ARG A O 1
ATOM 1579 N N . ILE A 1 197 ? 9.070 -5.060 16.712 1.00 95.31 197 ILE A N 1
ATOM 1580 C CA . ILE A 1 197 ? 9.544 -3.805 16.107 1.00 95.31 197 ILE A CA 1
ATOM 1581 C C . ILE A 1 197 ? 11.074 -3.704 16.187 1.00 95.31 197 ILE A C 1
ATOM 1583 O O . ILE A 1 197 ? 11.744 -3.475 15.181 1.00 95.31 197 ILE A O 1
ATOM 1587 N N . ASN A 1 198 ? 11.661 -3.963 17.360 1.00 97.06 198 ASN A N 1
ATOM 1588 C 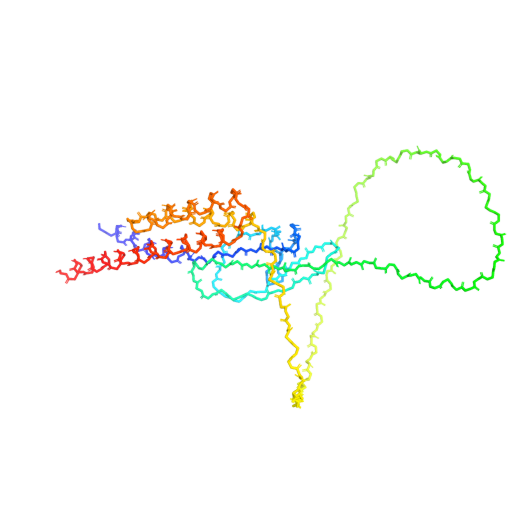CA . ASN A 1 198 ? 13.118 -3.950 17.527 1.00 97.06 198 ASN A CA 1
ATOM 1589 C C . ASN A 1 198 ? 13.825 -5.012 16.669 1.00 97.06 198 ASN A C 1
ATOM 1591 O O . ASN A 1 198 ? 14.905 -4.764 16.120 1.00 97.06 198 ASN A O 1
ATOM 1595 N N . LEU A 1 199 ? 13.224 -6.197 16.532 1.00 97.31 199 LEU A N 1
ATOM 1596 C CA . LEU A 1 199 ? 13.732 -7.246 15.653 1.00 97.31 199 LEU A CA 1
ATOM 1597 C C . LEU A 1 199 ? 13.663 -6.821 14.178 1.00 97.31 199 LEU A C 1
ATOM 1599 O O . LEU A 1 199 ? 14.664 -6.962 13.473 1.00 97.31 199 LEU A O 1
ATOM 1603 N N . ALA A 1 200 ? 12.541 -6.250 13.736 1.00 96.94 200 ALA A N 1
ATOM 1604 C CA . ALA A 1 200 ? 12.342 -5.741 12.382 1.00 96.94 200 ALA A CA 1
ATOM 1605 C C . ALA A 1 200 ? 13.367 -4.646 12.037 1.00 96.94 200 ALA A C 1
ATOM 1607 O O . ALA A 1 200 ? 14.075 -4.769 11.036 1.00 96.94 200 ALA A O 1
ATOM 1608 N N . LYS A 1 201 ? 13.577 -3.660 12.926 1.00 98.00 201 LYS A N 1
ATOM 1609 C CA . LYS A 1 201 ? 14.627 -2.627 12.785 1.00 98.00 201 LYS A CA 1
ATOM 1610 C C . LYS A 1 201 ? 16.019 -3.246 12.610 1.00 98.00 201 LYS A C 1
ATOM 1612 O O . LYS A 1 201 ? 16.790 -2.857 11.727 1.00 98.00 201 LYS A O 1
ATOM 1617 N N . LYS A 1 202 ? 16.353 -4.257 13.423 1.00 98.25 202 LYS A N 1
ATOM 1618 C CA . LYS A 1 202 ? 17.641 -4.969 13.341 1.00 98.25 202 LYS A CA 1
ATOM 1619 C C . LYS A 1 202 ? 17.796 -5.731 12.022 1.00 98.25 202 LYS A C 1
ATOM 1621 O O . LYS A 1 202 ? 18.905 -5.777 11.483 1.00 98.25 202 LYS A O 1
ATOM 1626 N N . LEU A 1 203 ? 16.724 -6.338 11.516 1.00 97.69 203 LEU A N 1
ATOM 1627 C CA . LEU A 1 203 ? 16.716 -7.053 10.239 1.00 97.69 203 LEU A CA 1
ATOM 1628 C C . LEU A 1 203 ? 16.852 -6.094 9.053 1.00 97.69 203 LEU A C 1
ATOM 1630 O O . LEU A 1 203 ? 17.720 -6.335 8.219 1.00 97.69 203 LEU A O 1
ATOM 1634 N N . LEU A 1 204 ? 16.122 -4.974 9.026 1.00 96.81 204 LEU A N 1
ATOM 1635 C CA . LEU A 1 204 ? 16.257 -3.945 7.983 1.00 96.81 204 LEU A CA 1
ATOM 1636 C C . LEU A 1 204 ? 17.671 -3.374 7.916 1.00 96.81 204 LEU A C 1
ATOM 1638 O O . LEU A 1 204 ? 18.256 -3.286 6.838 1.00 96.81 204 LEU A O 1
ATOM 1642 N N . LYS A 1 205 ? 18.283 -3.070 9.068 1.00 97.81 205 LYS A N 1
ATOM 1643 C CA . LYS A 1 205 ? 19.678 -2.606 9.113 1.00 97.81 205 LYS A CA 1
ATOM 1644 C C . LYS A 1 205 ? 20.645 -3.634 8.511 1.00 97.81 205 LYS A C 1
ATOM 1646 O O . LYS A 1 205 ? 21.596 -3.267 7.821 1.00 97.81 205 LYS A O 1
ATOM 1651 N N . LYS A 1 206 ? 20.411 -4.929 8.753 1.00 97.50 206 LYS A N 1
ATOM 1652 C CA . LYS A 1 206 ? 21.198 -6.013 8.141 1.00 97.50 206 LYS A CA 1
ATOM 1653 C C . LYS A 1 206 ? 20.909 -6.161 6.646 1.00 97.50 206 LYS A C 1
ATOM 1655 O O . LYS A 1 206 ? 21.854 -6.406 5.903 1.00 97.50 206 LYS A O 1
ATOM 1660 N N . ALA A 1 207 ? 19.655 -6.008 6.226 1.00 96.31 207 ALA A N 1
ATOM 1661 C CA . ALA A 1 207 ? 19.240 -6.066 4.829 1.00 96.31 207 ALA A CA 1
ATOM 1662 C C . ALA A 1 207 ? 19.923 -4.966 4.009 1.00 96.31 207 ALA A C 1
ATOM 1664 O O . ALA A 1 207 ? 20.564 -5.291 3.015 1.00 96.31 207 ALA A O 1
ATOM 1665 N N . LYS A 1 208 ? 19.913 -3.715 4.502 1.00 96.06 208 LYS A N 1
ATOM 1666 C CA . LYS A 1 208 ? 20.657 -2.577 3.930 1.00 96.06 208 LYS A CA 1
ATOM 1667 C C . LYS A 1 208 ? 22.146 -2.890 3.773 1.00 96.06 208 LYS A C 1
ATOM 1669 O O . LYS A 1 208 ? 22.704 -2.745 2.696 1.00 96.06 208 LYS A O 1
ATOM 1674 N N . LYS A 1 209 ? 22.791 -3.384 4.839 1.00 97.50 209 LYS A N 1
ATOM 1675 C CA . LYS A 1 209 ? 24.234 -3.684 4.828 1.00 97.50 209 LYS A CA 1
ATOM 1676 C C . LYS A 1 209 ? 24.613 -4.818 3.866 1.00 97.50 209 LYS A C 1
ATOM 1678 O O . LYS A 1 209 ? 25.713 -4.808 3.328 1.00 97.50 209 LYS A O 1
ATOM 1683 N N . LYS A 1 210 ? 23.755 -5.830 3.724 1.00 96.81 210 LYS A N 1
ATOM 1684 C CA . LYS A 1 210 ? 24.033 -7.035 2.925 1.00 96.81 210 LYS A CA 1
ATOM 1685 C C . LYS A 1 210 ? 23.401 -7.014 1.533 1.00 96.81 210 LYS A C 1
ATOM 1687 O O . LYS A 1 210 ? 23.554 -7.997 0.820 1.00 96.81 210 LYS A O 1
ATOM 1692 N N . ASN A 1 211 ? 22.659 -5.960 1.195 1.00 94.00 211 ASN A N 1
ATOM 1693 C CA . ASN A 1 211 ? 21.806 -5.880 0.012 1.00 94.00 211 ASN A CA 1
ATOM 1694 C C . ASN A 1 211 ? 20.970 -7.160 -0.205 1.00 94.00 211 ASN A C 1
ATOM 1696 O O . ASN A 1 211 ? 21.030 -7.801 -1.250 1.00 94.00 211 ASN A O 1
ATOM 1700 N N . SER A 1 212 ? 20.251 -7.592 0.837 1.00 95.12 212 SER A N 1
ATOM 1701 C CA . SER A 1 212 ? 19.546 -8.883 0.861 1.00 95.12 212 SER A CA 1
ATOM 1702 C C . SER A 1 212 ? 18.031 -8.696 0.926 1.00 95.12 212 SER A C 1
ATOM 1704 O O . SER A 1 212 ? 17.496 -8.273 1.956 1.00 95.12 212 SER A O 1
ATOM 1706 N N . SER A 1 213 ? 17.341 -9.074 -0.155 1.00 92.94 213 SER A N 1
ATOM 1707 C CA . SER A 1 213 ? 15.873 -9.057 -0.258 1.00 92.94 213 SER A CA 1
ATOM 1708 C C . SER A 1 213 ? 15.203 -9.978 0.765 1.00 92.94 213 SER A C 1
ATOM 1710 O O . SER A 1 213 ? 14.207 -9.602 1.374 1.00 92.94 213 SER A O 1
ATOM 1712 N N . GLU A 1 214 ? 15.778 -11.153 1.027 1.00 94.38 214 GLU A N 1
ATOM 1713 C CA . GLU A 1 214 ? 15.251 -12.115 2.003 1.00 94.38 214 GLU A CA 1
ATOM 1714 C C . GLU A 1 214 ? 15.200 -11.528 3.423 1.00 94.38 214 GLU A C 1
ATOM 1716 O O . GLU A 1 214 ? 14.203 -11.664 4.136 1.00 94.38 214 GLU A O 1
ATOM 1721 N N . LEU A 1 215 ? 16.255 -10.812 3.829 1.00 96.06 215 LEU A N 1
ATOM 1722 C CA . LEU A 1 215 ? 16.287 -10.131 5.124 1.00 96.06 215 LEU A CA 1
ATOM 1723 C C . LEU A 1 215 ? 15.269 -8.988 5.201 1.00 96.06 215 LEU A C 1
ATOM 1725 O O . LEU A 1 215 ? 14.678 -8.795 6.265 1.00 96.06 215 LEU A O 1
ATOM 1729 N N . ALA A 1 216 ? 15.051 -8.263 4.101 1.00 95.38 216 ALA A N 1
ATOM 1730 C CA . ALA A 1 216 ? 14.046 -7.206 4.030 1.00 95.38 216 ALA A CA 1
ATOM 1731 C C . ALA A 1 216 ? 12.622 -7.778 4.142 1.00 95.38 216 ALA A C 1
ATOM 1733 O O . ALA A 1 216 ? 11.844 -7.315 4.973 1.00 95.38 216 ALA A O 1
ATOM 1734 N N . LEU A 1 217 ? 12.309 -8.849 3.405 1.00 93.75 217 LEU A N 1
ATOM 1735 C CA . LEU A 1 217 ? 11.018 -9.546 3.482 1.00 93.75 217 LEU A CA 1
ATOM 1736 C C . LEU A 1 217 ? 10.737 -10.088 4.886 1.00 93.75 217 LEU A C 1
ATOM 1738 O O . LEU A 1 217 ? 9.629 -9.952 5.404 1.00 93.75 217 LEU A O 1
ATOM 1742 N N . ARG A 1 218 ? 11.750 -10.662 5.544 1.00 96.12 218 ARG A N 1
ATOM 1743 C CA . ARG A 1 218 ? 11.608 -11.117 6.930 1.00 96.12 218 ARG A CA 1
ATOM 1744 C C . ARG A 1 218 ? 11.344 -9.956 7.887 1.00 96.12 218 ARG A C 1
ATOM 1746 O O . ARG A 1 218 ? 10.556 -10.113 8.813 1.00 96.12 218 ARG A O 1
ATOM 1753 N N . ALA A 1 219 ? 11.988 -8.809 7.678 1.00 96.44 219 ALA A N 1
ATOM 1754 C CA . ALA A 1 219 ? 11.747 -7.623 8.491 1.00 96.44 219 ALA A CA 1
ATOM 1755 C C . ALA A 1 219 ? 10.318 -7.088 8.324 1.00 96.44 219 ALA A C 1
ATOM 1757 O O . ALA A 1 219 ? 9.677 -6.792 9.328 1.00 96.44 219 ALA A O 1
ATOM 1758 N N . ILE A 1 220 ? 9.817 -7.034 7.084 1.00 95.06 220 ILE A N 1
ATOM 1759 C CA . ILE A 1 220 ? 8.427 -6.667 6.771 1.00 95.06 220 ILE A CA 1
ATOM 1760 C C . ILE A 1 220 ? 7.460 -7.578 7.528 1.00 95.06 220 ILE A C 1
ATOM 1762 O O . ILE A 1 220 ? 6.605 -7.083 8.252 1.00 95.06 220 ILE A O 1
ATOM 1766 N N . LYS A 1 221 ? 7.655 -8.899 7.451 1.00 96.44 221 LYS A N 1
ATOM 1767 C CA . LYS A 1 221 ? 6.795 -9.869 8.143 1.00 96.44 221 LYS A CA 1
ATOM 1768 C C . LYS A 1 221 ? 6.757 -9.656 9.661 1.00 96.44 221 LYS A C 1
ATOM 1770 O O . LYS A 1 221 ? 5.703 -9.771 10.275 1.00 96.44 221 LYS A O 1
ATOM 1775 N N . GLU A 1 222 ? 7.897 -9.358 10.284 1.00 97.38 222 GLU A N 1
ATOM 1776 C CA . GLU A 1 222 ? 7.942 -9.060 11.724 1.00 97.38 222 GLU A CA 1
ATOM 1777 C C . GLU A 1 222 ? 7.235 -7.743 12.076 1.00 97.38 222 GLU A C 1
ATOM 1779 O O . GLU A 1 222 ? 6.615 -7.655 13.135 1.00 97.38 222 GLU A O 1
ATOM 1784 N N . ALA A 1 223 ? 7.308 -6.736 11.201 1.00 94.94 223 ALA A N 1
ATOM 1785 C CA . ALA A 1 223 ? 6.608 -5.467 11.381 1.00 94.94 223 ALA A CA 1
ATOM 1786 C C . ALA A 1 223 ? 5.084 -5.621 11.212 1.00 94.94 223 ALA A C 1
ATOM 1788 O O . ALA A 1 223 ? 4.333 -5.105 12.035 1.00 94.94 223 ALA A O 1
ATOM 1789 N N . GLU A 1 224 ? 4.630 -6.391 10.217 1.00 94.38 224 GLU A N 1
ATOM 1790 C CA . GLU A 1 224 ? 3.209 -6.721 10.012 1.00 94.38 224 GLU A CA 1
ATOM 1791 C C . GLU A 1 224 ? 2.633 -7.450 11.235 1.00 94.38 224 GLU A C 1
ATOM 1793 O O . GLU A 1 224 ? 1.627 -7.021 11.795 1.00 94.38 224 GLU A O 1
ATOM 1798 N N . LEU A 1 225 ? 3.336 -8.468 11.746 1.00 94.81 225 LEU A N 1
ATOM 1799 C CA . LEU A 1 225 ? 2.922 -9.176 12.964 1.00 94.81 225 LEU A CA 1
ATOM 1800 C C . LEU A 1 225 ? 2.865 -8.258 14.194 1.00 94.81 225 LEU A C 1
ATOM 1802 O O . LEU A 1 225 ? 2.004 -8.433 15.054 1.00 94.81 225 LEU A O 1
ATOM 1806 N N . ALA A 1 226 ? 3.769 -7.280 14.301 1.00 93.81 226 ALA A N 1
ATOM 1807 C CA . ALA A 1 226 ? 3.715 -6.296 15.380 1.00 93.81 226 ALA A CA 1
ATOM 1808 C C . ALA A 1 226 ? 2.469 -5.401 15.280 1.00 93.81 226 ALA A C 1
ATOM 1810 O O . ALA A 1 226 ? 1.878 -5.070 16.308 1.00 93.81 226 ALA A O 1
ATOM 1811 N N . LEU A 1 227 ? 2.070 -5.031 14.060 1.00 92.00 227 LEU A N 1
ATOM 1812 C CA . LEU A 1 227 ? 0.886 -4.216 13.797 1.00 92.00 227 LEU A CA 1
ATOM 1813 C C . LEU A 1 227 ? -0.414 -4.984 14.086 1.00 92.00 227 LEU A C 1
ATOM 1815 O O . LEU A 1 227 ? -1.352 -4.430 14.657 1.00 92.00 227 LEU A O 1
ATOM 1819 N N . ASP A 1 228 ? -0.473 -6.270 13.754 1.00 90.94 228 ASP A N 1
ATOM 1820 C CA . ASP A 1 228 ? -1.634 -7.105 14.081 1.00 90.94 228 ASP A CA 1
ATOM 1821 C C . ASP A 1 228 ? -1.798 -7.264 15.603 1.00 90.94 228 ASP A C 1
ATOM 1823 O O . ASP A 1 228 ? -2.904 -7.141 16.136 1.00 90.94 228 ASP A O 1
ATOM 1827 N N . GLU A 1 229 ? -0.690 -7.429 16.337 1.00 91.56 229 GLU A N 1
ATOM 1828 C CA . GLU A 1 229 ? -0.695 -7.488 17.805 1.00 91.56 229 GLU A CA 1
ATOM 1829 C C . GLU A 1 229 ? -1.154 -6.168 18.460 1.00 91.56 229 GLU A C 1
ATOM 1831 O O . GLU A 1 229 ? -1.783 -6.188 19.528 1.00 91.56 229 GLU A O 1
ATOM 1836 N N . THR A 1 230 ? -0.847 -5.006 17.867 1.00 89.94 230 THR A N 1
ATOM 1837 C CA . THR A 1 230 ? -1.347 -3.715 18.376 1.00 89.94 230 THR A CA 1
ATOM 1838 C C . THR A 1 230 ? -2.836 -3.548 18.089 1.00 89.94 230 THR A C 1
ATOM 1840 O O . THR A 1 230 ? -3.583 -3.195 19.008 1.00 89.94 230 THR A O 1
ATOM 1843 N N . LYS A 1 231 ? -3.297 -3.895 16.880 1.00 88.12 231 LYS A N 1
ATOM 1844 C CA . LYS A 1 231 ? -4.721 -3.874 16.501 1.00 88.12 231 LYS A CA 1
ATOM 1845 C C . LYS A 1 231 ? -5.574 -4.771 17.398 1.00 88.12 231 LYS A C 1
ATOM 1847 O O . LYS A 1 231 ? -6.599 -4.328 17.922 1.00 88.12 231 LYS A O 1
ATOM 1852 N N . GLU A 1 232 ? -5.134 -6.005 17.647 1.00 89.06 232 GLU A N 1
ATOM 1853 C CA . GLU A 1 232 ? -5.870 -6.945 18.498 1.00 89.06 232 GLU A CA 1
ATOM 1854 C C . GLU A 1 232 ? -6.009 -6.410 19.931 1.00 89.06 232 GLU A C 1
ATOM 1856 O O . GLU A 1 232 ? -7.072 -6.499 20.555 1.00 89.06 232 GLU A O 1
ATOM 1861 N N . LYS A 1 233 ? -4.950 -5.788 20.461 1.00 84.19 233 LYS A N 1
ATOM 1862 C CA . LYS A 1 233 ? -4.997 -5.163 21.782 1.00 84.19 233 LYS A CA 1
ATOM 1863 C C . LYS A 1 233 ? -6.012 -4.021 21.806 1.00 84.19 233 LYS A C 1
ATOM 1865 O O . LYS A 1 233 ? -6.845 -4.004 22.710 1.00 84.19 233 LYS A O 1
ATOM 1870 N N . ILE A 1 234 ? -5.975 -3.107 20.837 1.00 80.50 234 ILE A N 1
ATOM 1871 C CA . ILE A 1 234 ? -6.928 -1.987 20.753 1.00 80.50 234 ILE A CA 1
ATOM 1872 C C . ILE A 1 234 ? -8.372 -2.513 20.757 1.00 80.50 234 ILE A C 1
ATOM 1874 O O . ILE A 1 234 ? -9.185 -2.038 21.549 1.00 80.50 234 ILE A O 1
ATOM 1878 N N . SER A 1 235 ? -8.652 -3.569 19.986 1.00 83.06 235 SER A N 1
ATOM 1879 C CA . SER A 1 235 ? -9.958 -4.245 19.955 1.00 83.06 235 SER A CA 1
ATOM 1880 C C . SER A 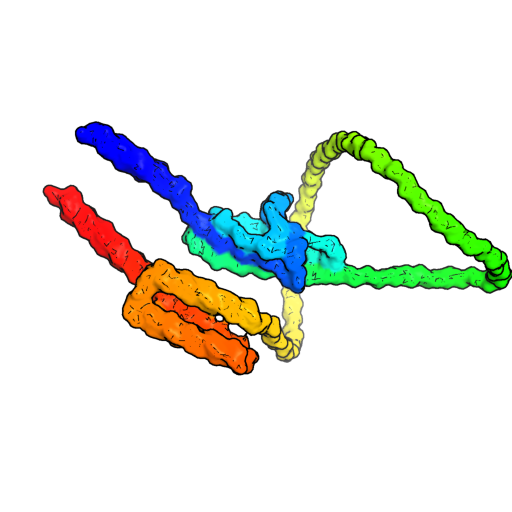1 235 ? -10.373 -4.834 21.317 1.00 83.06 235 SER A C 1
ATOM 1882 O O . SER A 1 235 ? -11.496 -4.641 21.790 1.00 83.06 235 SER A O 1
ATOM 1884 N N . ARG A 1 236 ? -9.453 -5.492 22.037 1.00 81.81 236 ARG A N 1
ATOM 1885 C CA . ARG A 1 236 ? -9.745 -6.018 23.385 1.00 81.81 236 ARG A CA 1
ATOM 1886 C C . ARG A 1 236 ? -10.005 -4.908 24.409 1.00 81.81 236 ARG A C 1
ATOM 1888 O O . ARG A 1 236 ? -10.842 -5.085 25.297 1.00 81.81 236 ARG A O 1
ATOM 1895 N N . TYR A 1 237 ? -9.288 -3.785 24.327 1.00 80.62 237 TYR A N 1
ATOM 1896 C CA . TYR A 1 237 ? -9.486 -2.654 25.241 1.00 80.62 237 TYR A CA 1
ATOM 1897 C C . TYR A 1 237 ? -10.802 -1.925 24.971 1.00 80.62 237 TYR A C 1
ATOM 1899 O O . TYR A 1 237 ? -11.523 -1.641 25.930 1.00 80.62 237 TYR A O 1
ATOM 1907 N N . SER A 1 238 ? -11.152 -1.683 23.704 1.00 76.25 238 SER A N 1
ATOM 1908 C CA . SER A 1 238 ? -12.427 -1.054 23.348 1.00 76.25 238 SER A CA 1
ATOM 1909 C C . SER A 1 238 ? -13.612 -1.907 23.810 1.00 76.25 238 SER A C 1
ATOM 1911 O O . SER A 1 238 ? -14.518 -1.387 24.458 1.00 76.25 238 SER A O 1
ATOM 1913 N N . SER A 1 239 ? -13.556 -3.230 23.620 1.00 78.88 239 SER A N 1
ATOM 1914 C CA . SER A 1 239 ? -14.595 -4.157 24.089 1.00 78.88 239 SER A CA 1
ATOM 1915 C C . SER A 1 239 ? -14.795 -4.114 25.612 1.00 78.88 239 SER A C 1
ATOM 1917 O O . SER A 1 239 ? -15.926 -4.001 26.094 1.00 78.88 239 SER A O 1
ATOM 1919 N N . ARG A 1 240 ? -13.707 -4.128 26.400 1.00 81.06 240 ARG A N 1
ATOM 1920 C CA . ARG A 1 240 ? -13.801 -4.026 27.871 1.00 81.06 240 ARG A CA 1
ATOM 1921 C C . ARG A 1 240 ? -14.338 -2.676 28.330 1.00 81.06 240 ARG A C 1
ATOM 1923 O O . ARG A 1 240 ? -15.119 -2.632 29.277 1.00 81.06 240 ARG A O 1
ATOM 1930 N N . TYR A 1 241 ? -13.918 -1.595 27.67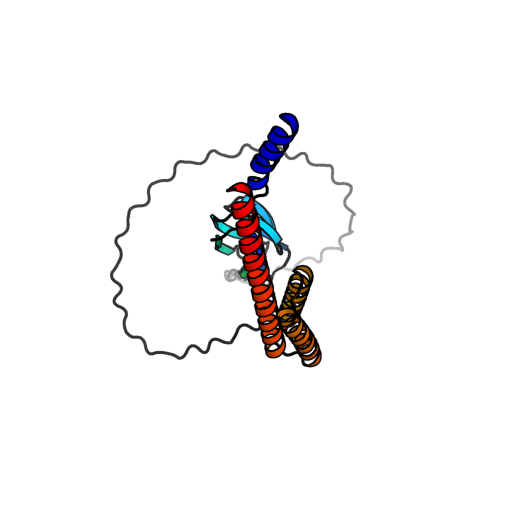8 1.00 81.75 241 TYR A N 1
ATOM 1931 C CA . TYR A 1 241 ? -14.379 -0.250 28.005 1.00 81.75 241 TYR A CA 1
ATOM 1932 C C . TYR A 1 241 ? -15.883 -0.097 27.733 1.00 81.75 241 TYR A C 1
ATOM 1934 O O . TYR A 1 241 ? -16.623 0.345 28.611 1.00 81.75 241 TYR A O 1
ATOM 1942 N N . ILE A 1 242 ? -16.354 -0.577 26.576 1.00 77.31 242 ILE A N 1
ATOM 1943 C CA . ILE A 1 242 ? -17.779 -0.600 26.219 1.00 77.31 242 ILE A CA 1
ATOM 1944 C C . ILE A 1 242 ? -18.577 -1.443 27.223 1.00 77.31 242 ILE A C 1
ATOM 1946 O O . ILE A 1 242 ? -19.588 -0.971 27.740 1.00 77.31 242 ILE A O 1
ATOM 1950 N N . MET A 1 243 ? -18.109 -2.647 27.582 1.00 76.50 243 MET A N 1
ATOM 1951 C CA . MET A 1 243 ? -18.777 -3.472 28.601 1.00 76.50 243 MET A CA 1
ATOM 1952 C C . MET A 1 243 ? -18.851 -2.784 29.974 1.00 76.50 243 MET A C 1
ATOM 1954 O O . MET A 1 243 ? -19.860 -2.909 30.670 1.00 76.50 243 MET A O 1
ATOM 1958 N N . GLY A 1 244 ? -17.813 -2.036 30.363 1.00 81.31 244 GLY A N 1
ATOM 1959 C CA . GLY A 1 244 ? -17.810 -1.243 31.594 1.00 81.31 244 GLY A CA 1
ATOM 1960 C C . GLY A 1 244 ? -18.879 -0.147 31.591 1.00 81.31 244 GLY A C 1
ATOM 1961 O O . GLY A 1 244 ? -19.622 -0.008 32.565 1.00 81.31 244 GLY A O 1
ATOM 1962 N N . ILE A 1 245 ? -19.012 0.580 30.479 1.00 80.44 245 ILE A N 1
ATOM 1963 C CA . ILE A 1 245 ? -20.038 1.618 30.310 1.00 80.44 245 ILE A CA 1
ATOM 1964 C C . ILE A 1 245 ? -21.444 1.005 30.344 1.00 80.44 245 ILE A C 1
ATOM 1966 O O . ILE A 1 245 ? -22.286 1.467 31.113 1.00 80.44 245 ILE A O 1
ATOM 1970 N N . VAL A 1 246 ? -21.688 -0.074 29.589 1.00 79.12 246 VAL A N 1
ATOM 1971 C CA . VAL A 1 246 ? -22.996 -0.759 29.548 1.00 79.12 246 VAL A CA 1
ATOM 1972 C C . VAL A 1 246 ? -23.421 -1.233 30.942 1.00 79.12 246 VAL A C 1
ATOM 1974 O O . VAL A 1 246 ? -24.564 -1.022 31.345 1.00 79.12 246 VAL A O 1
ATOM 1977 N N . LYS A 1 247 ? -22.494 -1.797 31.728 1.00 83.88 247 LYS A N 1
ATOM 1978 C CA . LYS A 1 247 ? -22.765 -2.242 33.107 1.00 83.88 247 LYS A CA 1
ATOM 1979 C C . LYS A 1 247 ? -23.088 -1.091 34.067 1.00 83.88 247 LYS A C 1
ATOM 1981 O O . LYS A 1 247 ? -23.746 -1.320 35.079 1.00 83.88 247 LYS A O 1
ATOM 1986 N N . THR A 1 248 ? -22.605 0.115 33.774 1.00 84.56 248 THR A N 1
ATOM 1987 C CA . THR A 1 248 ? -22.817 1.300 34.615 1.00 84.56 248 THR A CA 1
ATOM 1988 C C . THR A 1 248 ? -24.143 1.987 34.296 1.00 84.56 248 THR A C 1
ATOM 1990 O O . THR A 1 248 ? -24.803 2.459 35.209 1.00 84.56 248 THR A O 1
ATOM 1993 N N . ILE A 1 249 ? -24.557 2.004 33.025 1.00 81.75 249 ILE A N 1
ATOM 1994 C CA . ILE A 1 249 ? -25.827 2.610 32.584 1.00 81.75 249 ILE A CA 1
ATOM 1995 C C . ILE A 1 249 ? -27.034 1.706 32.893 1.00 81.75 249 ILE A C 1
ATOM 1997 O O . ILE A 1 249 ? -28.141 2.201 33.071 1.00 81.75 249 ILE A O 1
ATOM 2001 N N . GLY A 1 250 ? -26.841 0.385 32.959 1.00 73.19 250 GLY A N 1
ATOM 2002 C CA . GLY A 1 250 ? -27.911 -0.577 33.256 1.00 73.19 250 GLY A CA 1
ATOM 2003 C C . GLY A 1 250 ? -28.283 -0.736 34.739 1.00 73.19 250 GLY A C 1
ATOM 2004 O O . GLY A 1 250 ? -29.036 -1.654 35.055 1.00 73.19 250 GLY A O 1
ATOM 2005 N N . LYS A 1 251 ? -27.735 0.085 35.641 1.00 64.69 251 LYS A N 1
ATOM 2006 C CA . LYS A 1 251 ? -28.080 0.129 37.071 1.00 64.69 251 LYS A CA 1
ATOM 2007 C C . LYS A 1 251 ? -28.788 1.434 37.395 1.00 64.69 251 LYS A C 1
ATOM 2009 O O . LYS A 1 251 ? -29.709 1.376 38.234 1.00 64.69 251 LYS A O 1
#